Protein AF-0000000084952411 (afdb_homodimer)

Sequence (306 aa):
MNLIKIRKATLNDLKTLLEFEQGIITAERPYDPTLKEDKIHYYDVEQMILATDIEVLVAEIDAVIIGSGYARITAAKPYLKHPNYGYLGFMFTDPKHRGKGVNSKIIAALKNWCHSLDIYELRLDVYNDNPSAIKAYEKAGFKKHLINMRTGLMNLIKIRKATLNDLKTLLEFEQGIITAERPYDPTLKEDKIHYYDVEQMILATDIEVLVAEIDAVIIGSGYARITAAKPYLKHPNYGYLGFMFTDPKHRGKGVNSKIIAALKNWCHSLDIYELRLDVYNDNPSAIKAYEKAGFKKHLINMRTGL

Organism: Flavobacterium frigoris (strain PS1) (NCBI:txid1086011)

Structure (mmCIF, N/CA/C/O backbone):
data_AF-0000000084952411-model_v1
#
loop_
_entity.id
_entity.type
_entity.pdbx_description
1 polymer 'Putative acetyltransferase'
#
loop_
_atom_site.group_PDB
_atom_site.id
_atom_site.type_symbol
_atom_site.label_atom_id
_atom_site.label_alt_id
_atom_site.label_comp_id
_atom_site.label_asym_id
_atom_site.label_entity_id
_atom_site.label_seq_id
_atom_site.pdbx_PDB_ins_code
_atom_site.Cartn_x
_atom_site.Cartn_y
_atom_site.Cartn_z
_atom_site.occupancy
_atom_site.B_iso_or_equiv
_atom_site.auth_seq_id
_atom_site.auth_comp_id
_atom_site.auth_asym_id
_atom_site.auth_atom_id
_atom_site.pdbx_PDB_model_num
ATOM 1 N N . MET A 1 1 ? -1.472 39.75 3.695 1 52.81 1 MET A N 1
ATOM 2 C CA . MET A 1 1 ? -1.665 38.344 3.447 1 52.81 1 MET A CA 1
ATOM 3 C C . MET A 1 1 ? -0.937 37.5 4.492 1 52.81 1 MET A C 1
ATOM 5 O O . MET A 1 1 ? 0.259 37.688 4.723 1 52.81 1 MET A O 1
ATOM 9 N N . ASN A 1 2 ? -1.692 37 5.543 1 71.94 2 ASN A N 1
ATOM 10 C CA . ASN A 1 2 ? -1.023 36.531 6.746 1 71.94 2 ASN A CA 1
ATOM 11 C C . ASN A 1 2 ? -0.137 35.312 6.453 1 71.94 2 ASN A C 1
ATOM 13 O O . ASN A 1 2 ? -0.485 34.469 5.625 1 71.94 2 ASN A O 1
ATOM 17 N N . LEU A 1 3 ? 1.124 35.438 6.773 1 89.81 3 LEU A N 1
ATOM 18 C CA . LEU A 1 3 ? 2.219 34.531 6.453 1 89.81 3 LEU A CA 1
ATOM 19 C C . LEU A 1 3 ? 2.008 33.156 7.117 1 89.81 3 LEU A C 1
ATOM 21 O O . LEU A 1 3 ? 1.704 33.094 8.312 1 89.81 3 LEU A O 1
ATOM 25 N N . ILE A 1 4 ? 1.933 32.156 6.387 1 96.62 4 ILE A N 1
ATOM 26 C CA . ILE A 1 4 ? 1.868 30.797 6.898 1 96.62 4 ILE A CA 1
ATOM 27 C C . ILE A 1 4 ? 3.209 30.422 7.52 1 96.62 4 ILE A C 1
ATOM 29 O O . ILE A 1 4 ? 4.258 30.547 6.883 1 96.62 4 ILE A O 1
ATOM 33 N N . LYS A 1 5 ? 3.225 30.094 8.812 1 97.88 5 LYS A N 1
ATOM 34 C CA . LYS A 1 5 ? 4.414 29.609 9.516 1 97.88 5 LYS A CA 1
ATOM 35 C C . LYS A 1 5 ? 4.355 28.094 9.727 1 97.88 5 LYS A C 1
ATOM 37 O O . LYS A 1 5 ? 3.33 27.562 10.156 1 97.88 5 LYS A O 1
ATOM 42 N N . ILE A 1 6 ? 5.441 27.406 9.383 1 98.62 6 ILE A N 1
ATOM 43 C CA . ILE A 1 6 ? 5.547 25.969 9.609 1 98.62 6 ILE A CA 1
ATOM 44 C C . ILE A 1 6 ? 6.41 25.703 10.844 1 98.62 6 ILE A C 1
ATOM 46 O O . ILE A 1 6 ? 7.492 26.281 10.984 1 98.62 6 ILE A O 1
ATOM 50 N N . ARG A 1 7 ? 5.934 24.891 11.695 1 98.56 7 ARG A N 1
ATOM 51 C CA . ARG A 1 7 ? 6.738 24.516 12.852 1 98.56 7 ARG A CA 1
ATOM 52 C C . ARG A 1 7 ? 6.453 23.078 13.281 1 98.56 7 ARG A C 1
ATOM 54 O O . ARG A 1 7 ? 5.43 22.5 12.898 1 98.56 7 ARG A O 1
ATOM 61 N N . LYS A 1 8 ? 7.328 22.562 14.125 1 98.75 8 LYS A N 1
ATOM 62 C CA . LYS A 1 8 ? 7.113 21.25 14.734 1 98.75 8 LYS A CA 1
ATOM 63 C C . LYS A 1 8 ? 5.938 21.281 15.711 1 98.75 8 LYS A C 1
ATOM 65 O O . LYS A 1 8 ? 5.785 22.234 16.469 1 98.75 8 LYS A O 1
ATOM 70 N N . ALA A 1 9 ? 5.176 20.281 15.68 1 98.88 9 ALA A N 1
ATOM 71 C CA . ALA A 1 9 ? 4.074 20.156 16.625 1 98.88 9 ALA A CA 1
ATOM 72 C C . ALA A 1 9 ? 4.59 19.875 18.031 1 98.88 9 ALA A C 1
ATOM 74 O O . ALA A 1 9 ? 5.652 19.266 18.203 1 98.88 9 ALA A O 1
ATOM 75 N N . THR A 1 10 ? 3.855 20.312 19.031 1 98.69 10 THR A N 1
ATOM 76 C CA . THR A 1 10 ? 4.09 20 20.438 1 98.69 10 THR A CA 1
ATOM 77 C C . THR A 1 10 ? 2.848 19.375 21.062 1 98.69 10 THR A C 1
ATOM 79 O O . THR A 1 10 ? 1.781 19.344 20.453 1 98.69 10 THR A O 1
ATOM 82 N N . LEU A 1 11 ? 3.033 18.922 22.281 1 98.69 11 LEU A N 1
ATOM 83 C CA . LEU A 1 11 ? 1.9 18.297 22.953 1 98.69 11 LEU A CA 1
ATOM 84 C C . LEU A 1 11 ? 0.804 19.328 23.219 1 98.69 11 LEU A C 1
ATOM 86 O O . LEU A 1 11 ? -0.36 18.969 23.406 1 98.69 11 LEU A O 1
ATOM 90 N N . ASN A 1 12 ? 1.149 20.594 23.203 1 98.56 12 ASN A N 1
ATOM 91 C CA . ASN A 1 12 ? 0.146 21.641 23.359 1 98.56 12 ASN A CA 1
ATOM 92 C C . ASN A 1 12 ? -0.804 21.688 22.156 1 98.56 12 ASN A C 1
ATOM 94 O O . ASN A 1 12 ? -1.877 22.281 22.234 1 98.56 12 ASN A O 1
ATOM 98 N N . ASP A 1 13 ? -0.433 21.047 21.078 1 98.75 13 ASP A N 1
ATOM 99 C CA . ASP A 1 13 ? -1.222 21.062 19.844 1 98.75 13 ASP A CA 1
ATOM 100 C C . ASP A 1 13 ? -2.113 19.828 19.75 1 98.75 13 ASP A C 1
ATOM 102 O O . ASP A 1 13 ? -2.893 19.688 18.797 1 98.75 13 ASP A O 1
ATOM 106 N N . LEU A 1 14 ? -2.059 18.938 20.719 1 98.75 14 LEU A N 1
ATOM 107 C CA . LEU A 1 14 ? -2.635 17.594 20.625 1 98.75 14 LEU A CA 1
ATOM 108 C C . LEU A 1 14 ? -4.137 17.672 20.375 1 98.75 14 LEU A C 1
ATOM 110 O O . LEU A 1 14 ? -4.664 16.984 19.5 1 98.75 14 LEU A O 1
ATOM 114 N N . LYS A 1 15 ? -4.816 18.469 21.078 1 98.62 15 LYS A N 1
ATOM 115 C CA . LYS A 1 15 ? -6.266 18.562 20.938 1 98.62 15 LYS A CA 1
ATOM 116 C C . LYS A 1 15 ? -6.656 18.953 19.516 1 98.62 15 LYS A C 1
ATOM 118 O O . LYS A 1 15 ? -7.516 18.312 18.906 1 98.62 15 LYS A O 1
ATOM 123 N N . THR A 1 16 ? -6.027 19.969 18.984 1 98.75 16 THR A N 1
ATOM 124 C CA . THR A 1 16 ? -6.297 20.422 17.625 1 98.75 16 THR A CA 1
ATOM 125 C C . THR A 1 16 ? -5.949 19.344 16.609 1 98.75 16 THR A C 1
ATOM 127 O O . THR A 1 16 ? -6.703 19.109 15.656 1 98.75 16 THR A O 1
ATOM 130 N N . LEU A 1 17 ? -4.887 18.672 16.812 1 98.88 17 LEU A N 1
ATOM 131 C CA . LEU A 1 17 ? -4.434 17.656 15.867 1 98.88 17 LEU A CA 1
ATOM 132 C C . LEU A 1 17 ? -5.375 16.453 15.867 1 98.88 17 LEU A C 1
ATOM 134 O O . LEU A 1 17 ? -5.605 15.836 14.82 1 98.88 17 LEU A O 1
ATOM 138 N N . LEU A 1 18 ? -5.902 16.156 17.031 1 98.75 18 LEU A N 1
ATOM 139 C CA . LEU A 1 18 ? -6.898 15.094 17.094 1 98.75 18 LEU A CA 1
ATOM 140 C C . LEU A 1 18 ? -8.156 15.477 16.328 1 98.75 18 LEU A C 1
ATOM 142 O O . LEU A 1 18 ? -8.773 14.633 15.672 1 98.75 18 LEU A O 1
ATOM 146 N N . GLU A 1 19 ? -8.5 16.734 16.375 1 98.56 19 GLU A N 1
ATOM 147 C CA . GLU A 1 19 ? -9.617 17.219 15.586 1 98.56 19 GLU A CA 1
ATOM 148 C C . GLU A 1 19 ? -9.32 17.125 14.094 1 98.56 19 GLU A C 1
ATOM 150 O O . GLU A 1 19 ? -10.195 16.766 13.297 1 98.56 19 GLU A O 1
ATOM 155 N N . PHE A 1 20 ? -8.117 17.469 13.711 1 98.75 20 PHE A N 1
ATOM 156 C CA . PHE A 1 20 ? -7.703 17.328 12.32 1 98.75 20 PHE A CA 1
ATOM 157 C C . PHE A 1 20 ? -7.824 15.891 11.852 1 98.75 20 PHE A C 1
ATOM 159 O O . PHE A 1 20 ? -8.32 15.617 10.758 1 98.75 20 PHE A O 1
ATOM 166 N N . GLU A 1 21 ? -7.359 14.961 12.742 1 98.69 21 GLU A N 1
ATOM 167 C CA . GLU A 1 21 ? -7.457 13.539 12.414 1 98.69 21 GLU A CA 1
ATOM 168 C C . GLU A 1 21 ? -8.898 13.141 12.109 1 98.69 21 GLU A C 1
ATOM 170 O O . GLU A 1 21 ? -9.164 12.453 11.125 1 98.69 21 GLU A O 1
ATOM 175 N N . GLN A 1 22 ? -9.805 13.625 12.906 1 98.31 22 GLN A N 1
ATOM 176 C CA . GLN A 1 22 ? -11.211 13.297 12.703 1 98.31 22 GLN A CA 1
ATOM 177 C C . GLN A 1 22 ? -11.742 13.945 11.422 1 98.31 22 GLN A C 1
ATOM 179 O O . GLN A 1 22 ? -12.594 13.375 10.742 1 98.31 22 GLN A O 1
ATOM 184 N N . GLY A 1 23 ? -11.227 15.133 11.094 1 97.44 23 GLY A N 1
ATOM 185 C CA . GLY A 1 23 ? -11.562 15.734 9.812 1 97.44 23 GLY A CA 1
ATOM 186 C C . GLY A 1 23 ? -11.133 14.898 8.625 1 97.44 23 GLY A C 1
ATOM 187 O O . GLY A 1 23 ? -11.898 14.727 7.668 1 97.44 23 GLY A O 1
ATOM 188 N N . ILE A 1 24 ? -9.93 14.352 8.695 1 98 24 ILE A N 1
ATOM 189 C CA . ILE A 1 24 ? -9.406 13.477 7.648 1 98 24 ILE A CA 1
ATOM 190 C C . ILE A 1 24 ? -10.289 12.234 7.523 1 98 24 ILE A C 1
ATOM 192 O O . ILE A 1 24 ? -10.727 11.883 6.426 1 98 24 ILE A O 1
ATOM 196 N N . ILE A 1 25 ? -10.531 11.594 8.648 1 98.19 25 ILE A N 1
ATOM 197 C CA . ILE A 1 25 ? -11.297 10.352 8.695 1 98.19 25 ILE A CA 1
ATOM 198 C C . ILE A 1 25 ? -12.695 10.586 8.117 1 98.19 25 ILE A C 1
ATOM 200 O O . ILE A 1 25 ? -13.172 9.797 7.297 1 98.19 25 ILE A O 1
ATOM 204 N N . THR A 1 26 ? -13.273 11.695 8.484 1 97.12 26 THR A N 1
ATOM 205 C CA . THR A 1 26 ? -14.609 12.023 7.988 1 97.12 26 THR A CA 1
ATOM 206 C C . THR A 1 26 ? -14.594 12.18 6.469 1 97.12 26 THR A C 1
ATOM 208 O O . THR A 1 26 ? -15.469 11.648 5.777 1 97.12 26 THR A O 1
ATOM 211 N N . ALA A 1 27 ? -13.656 12.836 5.992 1 95.75 27 ALA A N 1
ATOM 212 C CA . ALA A 1 27 ? -13.547 13.086 4.555 1 95.75 27 ALA A CA 1
ATOM 213 C C . ALA A 1 27 ? -13.281 11.789 3.797 1 95.75 27 ALA A C 1
ATOM 215 O O . ALA A 1 27 ? -13.68 11.648 2.639 1 95.75 27 ALA A O 1
ATOM 216 N N . GLU A 1 28 ? -12.648 10.828 4.438 1 97.06 28 GLU A N 1
ATOM 217 C CA . GLU A 1 28 ? -12.172 9.633 3.754 1 97.06 28 GLU A CA 1
ATOM 218 C C . GLU A 1 28 ? -13.188 8.492 3.871 1 97.06 28 GLU A C 1
ATOM 220 O O . GLU A 1 28 ? -13.133 7.527 3.107 1 97.06 28 GLU A O 1
ATOM 225 N N . ARG A 1 29 ? -14.078 8.508 4.766 1 97.56 29 ARG A N 1
ATOM 226 C CA . ARG A 1 29 ? -15.039 7.438 5.031 1 97.56 29 ARG A CA 1
ATOM 227 C C . ARG A 1 29 ? -15.773 7.035 3.758 1 97.56 29 ARG A C 1
ATOM 229 O O . ARG A 1 29 ? -15.969 5.848 3.492 1 97.56 29 ARG A O 1
ATOM 236 N N . PRO A 1 30 ? -16.141 8.016 2.857 1 97.12 30 PRO A N 1
ATOM 237 C CA . PRO A 1 30 ? -16.859 7.625 1.641 1 97.12 30 PRO A CA 1
ATOM 238 C C . PRO A 1 30 ? -16 6.766 0.707 1 97.12 30 PRO A C 1
ATOM 240 O O . PRO A 1 30 ? -16.547 6.07 -0.161 1 97.12 30 PRO A O 1
ATOM 243 N N . TYR A 1 31 ? -14.703 6.812 0.856 1 97.44 31 TYR A N 1
ATOM 244 C CA . TYR A 1 31 ? -13.805 6.113 -0.058 1 97.44 31 TYR A CA 1
ATOM 245 C C . TYR A 1 31 ? -13.508 4.707 0.442 1 97.44 31 TYR A C 1
ATOM 247 O O . TYR A 1 31 ? -12.969 3.879 -0.299 1 97.44 31 TYR A O 1
ATOM 255 N N . ASP A 1 32 ? -13.805 4.398 1.745 1 97.56 32 ASP A N 1
ATOM 256 C CA . ASP A 1 32 ? -13.359 3.141 2.33 1 97.56 32 ASP A CA 1
ATOM 257 C C . ASP A 1 32 ? -14.469 2.488 3.15 1 97.56 32 ASP A C 1
ATOM 259 O O . ASP A 1 32 ? -14.648 2.809 4.328 1 97.56 32 ASP A O 1
ATOM 263 N N . PRO A 1 33 ? -15.125 1.56 2.539 1 96.19 33 PRO A N 1
ATOM 264 C CA . PRO A 1 33 ? -16.234 0.905 3.242 1 96.19 33 PRO A CA 1
ATOM 265 C C . PRO A 1 33 ? -15.75 -0.04 4.344 1 96.19 33 PRO A C 1
ATOM 267 O O . PRO A 1 33 ? -16.562 -0.606 5.07 1 96.19 33 PRO A O 1
ATOM 270 N N . THR A 1 34 ? -14.453 -0.192 4.5 1 97.69 34 THR A N 1
ATOM 271 C CA . THR A 1 34 ? -13.938 -1.172 5.445 1 97.69 34 THR A CA 1
ATOM 272 C C . THR A 1 34 ? -13.633 -0.516 6.789 1 97.69 34 THR A C 1
ATOM 274 O O . THR A 1 34 ? -13.258 -1.196 7.746 1 97.69 34 THR A O 1
ATOM 277 N N . LEU A 1 35 ? -13.75 0.787 6.895 1 98.25 35 LEU A N 1
ATOM 278 C CA . LEU A 1 35 ? -13.547 1.474 8.164 1 98.25 35 LEU A CA 1
ATOM 279 C C . LEU A 1 35 ? -14.648 1.119 9.164 1 98.25 35 LEU A C 1
ATOM 281 O O . LEU A 1 35 ? -15.82 1.028 8.789 1 98.25 35 LEU A O 1
ATOM 285 N N . LYS A 1 36 ? -14.25 0.931 10.414 1 98.25 36 LYS A N 1
ATOM 286 C CA . LYS A 1 36 ? -15.25 0.749 11.461 1 98.25 36 LYS A CA 1
ATOM 287 C C . LYS A 1 36 ? -16.203 1.938 11.523 1 98.25 36 LYS A C 1
ATOM 289 O O . LYS A 1 36 ? -15.812 3.072 11.25 1 98.25 36 LYS A O 1
ATOM 294 N N . GLU A 1 37 ? -17.391 1.678 11.891 1 95.94 37 GLU A N 1
ATOM 295 C CA . GLU A 1 37 ? -18.422 2.711 11.914 1 95.94 37 GLU A CA 1
ATOM 296 C C . GLU A 1 37 ? -18.234 3.658 13.094 1 95.94 37 GLU A C 1
ATOM 298 O O . GLU A 1 37 ? -18.531 4.848 13 1 95.94 37 GLU A O 1
ATOM 303 N N . ASP A 1 38 ? -17.688 3.188 14.156 1 95.62 38 ASP A N 1
ATOM 304 C CA . ASP A 1 38 ? -17.484 3.99 15.359 1 95.62 38 ASP A CA 1
ATOM 305 C C . ASP A 1 38 ? -16.375 5.023 15.141 1 95.62 38 ASP A C 1
ATOM 307 O O . ASP A 1 38 ? -15.82 5.125 14.047 1 95.62 38 ASP A O 1
ATOM 311 N N . LYS A 1 39 ? -16.219 5.844 16.109 1 97.06 39 LYS A N 1
ATOM 312 C CA . LYS A 1 39 ? -15.078 6.754 16.078 1 97.06 39 LYS A CA 1
ATOM 313 C C . LYS A 1 39 ? -13.766 5.984 16.047 1 97.06 39 LYS A C 1
ATOM 315 O O . LYS A 1 39 ? -13.547 5.094 16.875 1 97.06 39 LYS A O 1
ATOM 320 N N . ILE A 1 40 ? -12.977 6.203 15.141 1 98.19 40 ILE A N 1
ATOM 321 C CA . ILE A 1 40 ? -11.703 5.512 15 1 98.19 40 ILE A CA 1
ATOM 322 C C . ILE A 1 40 ? -10.562 6.527 15.031 1 98.19 40 ILE A C 1
ATOM 324 O O . ILE A 1 40 ? -10.797 7.734 14.961 1 98.19 40 ILE A O 1
ATOM 328 N N . HIS A 1 41 ? -9.391 6.02 15.211 1 98.31 41 HIS A N 1
ATOM 329 C CA . HIS A 1 41 ? -8.148 6.785 15.156 1 98.31 41 HIS A CA 1
ATOM 330 C C . HIS A 1 41 ? -7.137 6.129 14.227 1 98.31 41 HIS A C 1
ATOM 332 O O . HIS A 1 41 ? -6.863 4.934 14.344 1 98.31 41 HIS A O 1
ATOM 338 N N . TYR A 1 42 ? -6.625 6.965 13.359 1 97.75 42 TYR A N 1
ATOM 339 C CA . TYR A 1 42 ? -5.598 6.469 12.453 1 97.75 42 TYR A CA 1
ATOM 340 C C . TYR A 1 42 ? -4.258 6.324 13.164 1 97.75 42 TYR A C 1
ATOM 342 O O . TYR A 1 42 ? -3.482 5.414 12.859 1 97.75 42 TYR A O 1
ATOM 350 N N . TYR A 1 43 ? -4.125 7.238 14.078 1 96.38 43 TYR A N 1
ATOM 351 C CA . TYR A 1 43 ? -2.785 7.465 14.609 1 96.38 43 TYR A CA 1
ATOM 352 C C . TYR A 1 43 ? -2.803 7.5 16.141 1 96.38 43 TYR A C 1
ATOM 354 O O . TYR A 1 43 ? -3.836 7.789 16.75 1 96.38 43 TYR A O 1
ATOM 362 N N . ASP A 1 44 ? -1.742 7.164 16.703 1 98.19 44 ASP A N 1
ATOM 363 C CA . ASP A 1 44 ? -1.406 7.641 18.031 1 98.19 44 ASP A CA 1
ATOM 364 C C . ASP A 1 44 ? -0.661 8.969 17.969 1 98.19 44 ASP A C 1
ATOM 366 O O . ASP A 1 44 ? 0.569 9 18.062 1 98.19 44 ASP A O 1
ATOM 370 N N . VAL A 1 45 ? -1.418 10.062 17.906 1 98.75 45 VAL A N 1
ATOM 371 C CA . VAL A 1 45 ? -0.865 11.375 17.594 1 98.75 45 VAL A CA 1
ATOM 372 C C . VAL A 1 45 ? 0.111 11.797 18.688 1 98.75 45 VAL A C 1
ATOM 374 O O . VAL A 1 45 ? 1.159 12.383 18.406 1 98.75 45 VAL A O 1
ATOM 377 N N . GLU A 1 46 ? -0.231 11.508 19.859 1 98.69 46 GLU A N 1
ATOM 378 C CA . GLU A 1 46 ? 0.657 11.82 20.969 1 98.69 46 GLU A CA 1
ATOM 379 C C . GLU A 1 46 ? 2.014 11.148 20.797 1 98.69 46 GLU A C 1
ATOM 381 O O . GLU A 1 46 ? 3.057 11.797 20.906 1 98.69 46 GLU A O 1
ATOM 386 N N . GLN A 1 47 ? 1.99 9.891 20.531 1 98.69 47 GLN A N 1
ATOM 387 C CA . GLN A 1 47 ? 3.23 9.156 20.328 1 98.69 47 GLN A CA 1
ATOM 388 C C . GLN A 1 47 ? 3.998 9.695 19.125 1 98.69 47 GLN A C 1
ATOM 390 O O . GLN A 1 47 ? 5.23 9.75 19.141 1 98.69 47 GLN A O 1
ATOM 395 N N . MET A 1 48 ? 3.275 10.078 18.141 1 98.81 48 MET A N 1
ATOM 396 C CA . MET A 1 48 ? 3.928 10.602 16.953 1 98.81 48 MET A CA 1
ATOM 397 C C . MET A 1 48 ? 4.688 11.891 17.266 1 98.81 48 MET A C 1
ATOM 399 O O . MET A 1 48 ? 5.809 12.078 16.797 1 98.81 48 MET A O 1
ATOM 403 N N . ILE A 1 49 ? 4.027 12.719 18.016 1 98.81 49 ILE A N 1
ATOM 404 C CA . ILE A 1 49 ? 4.633 14 18.375 1 98.81 49 ILE A CA 1
ATOM 405 C C . ILE A 1 49 ? 5.938 13.766 19.125 1 98.81 49 ILE A C 1
ATOM 407 O O . ILE A 1 49 ? 6.906 14.508 18.953 1 98.81 49 ILE A O 1
ATOM 411 N N . LEU A 1 50 ? 5.996 12.68 19.828 1 98.5 50 LEU A N 1
ATOM 412 C CA . LEU A 1 50 ? 7.109 12.43 20.734 1 98.5 50 LEU A CA 1
ATOM 413 C C . LEU A 1 50 ? 8.172 11.562 20.078 1 98.5 50 LEU A C 1
ATOM 415 O O . LEU A 1 50 ? 9.305 11.477 20.547 1 98.5 50 LEU A O 1
ATOM 419 N N . ALA A 1 51 ? 7.844 10.922 19.047 1 98.5 51 ALA A N 1
ATOM 420 C CA . ALA A 1 51 ? 8.742 9.969 18.406 1 98.5 51 ALA A CA 1
ATOM 421 C C . ALA A 1 51 ? 9.93 10.688 17.766 1 98.5 51 ALA A C 1
ATOM 423 O O . ALA A 1 51 ? 9.789 11.797 17.25 1 98.5 51 ALA A O 1
ATOM 424 N N . THR A 1 52 ? 11.016 10.031 17.688 1 97.62 52 THR A N 1
ATOM 425 C CA . THR A 1 52 ? 12.219 10.625 17.125 1 97.62 52 THR A CA 1
ATOM 426 C C . THR A 1 52 ? 12.305 10.344 15.625 1 97.62 52 THR A C 1
ATOM 428 O O . THR A 1 52 ? 13 11.047 14.891 1 97.62 52 THR A O 1
ATOM 431 N N . ASP A 1 53 ? 11.586 9.289 15.195 1 98.56 53 ASP A N 1
ATOM 432 C CA . ASP A 1 53 ? 11.648 8.914 13.789 1 98.56 53 ASP A CA 1
ATOM 433 C C . ASP A 1 53 ? 10.445 9.469 13.023 1 98.56 53 ASP A C 1
ATOM 435 O O . ASP A 1 53 ? 10.203 9.086 11.875 1 98.56 53 ASP A O 1
ATOM 439 N N . ILE A 1 54 ? 9.711 10.32 13.711 1 98.88 54 ILE A N 1
ATOM 440 C CA . ILE A 1 54 ? 8.562 10.977 13.094 1 98.88 54 ILE A CA 1
ATOM 441 C C . ILE A 1 54 ? 8.664 12.492 13.281 1 98.88 54 ILE A C 1
ATOM 443 O O . ILE A 1 54 ? 9.023 12.961 14.367 1 98.88 54 ILE A O 1
ATOM 447 N N . GLU A 1 55 ? 8.43 13.227 12.25 1 98.88 55 GLU A N 1
ATOM 448 C CA . GLU A 1 55 ? 8.297 14.68 12.305 1 98.88 55 GLU A CA 1
ATOM 449 C C . GLU A 1 55 ? 6.867 15.125 12.008 1 98.88 55 GLU A C 1
ATOM 451 O O . GLU A 1 55 ? 6.379 14.953 10.891 1 98.88 55 GLU A O 1
ATOM 456 N N . VAL A 1 56 ? 6.234 15.594 13 1 98.94 56 VAL A N 1
ATOM 457 C CA . VAL A 1 56 ? 4.898 16.156 12.836 1 98.94 56 VAL A CA 1
ATOM 458 C C . VAL A 1 56 ? 4.98 17.672 12.742 1 98.94 56 VAL A C 1
ATOM 460 O O . VAL A 1 56 ? 5.473 18.328 13.656 1 98.94 56 VAL A O 1
ATOM 463 N N . LEU A 1 57 ? 4.477 18.219 11.633 1 98.94 57 LEU A N 1
ATOM 464 C CA . LEU A 1 57 ? 4.512 19.672 11.414 1 98.94 57 LEU A CA 1
ATOM 465 C C . LEU A 1 57 ? 3.1 20.25 11.406 1 98.94 57 LEU A C 1
ATOM 467 O O . LEU A 1 57 ? 2.146 19.562 11.016 1 98.94 57 LEU A O 1
ATOM 471 N N . VAL A 1 58 ? 3.021 21.484 11.828 1 98.88 58 VAL A N 1
ATOM 472 C CA . VAL A 1 58 ? 1.779 22.25 11.711 1 98.88 58 VAL A CA 1
ATOM 473 C C . VAL A 1 58 ? 2.039 23.562 10.984 1 98.88 58 VAL A C 1
ATOM 475 O O . VAL A 1 58 ? 3.154 24.094 11.023 1 98.88 58 VAL A O 1
ATOM 478 N N . ALA A 1 59 ? 1.079 23.969 10.289 1 98.81 59 ALA A N 1
ATOM 479 C CA . ALA A 1 59 ? 1.028 25.312 9.703 1 98.81 59 ALA A CA 1
ATOM 480 C C . ALA A 1 59 ? 0.122 26.234 10.508 1 98.81 59 ALA A C 1
ATOM 482 O O . ALA A 1 59 ? -0.978 25.844 10.906 1 98.81 59 ALA A O 1
ATOM 483 N N . GLU A 1 60 ? 0.569 27.406 10.773 1 98.06 60 GLU A N 1
ATOM 484 C CA . GLU A 1 60 ? -0.256 28.328 11.539 1 98.06 60 GLU A CA 1
ATOM 485 C C . GLU A 1 60 ? -0.297 29.719 10.883 1 98.06 60 GLU A C 1
ATOM 487 O O . GLU A 1 60 ? 0.653 30.109 10.211 1 98.06 60 GLU A O 1
ATOM 492 N N . ILE A 1 61 ? -1.415 30.359 11.023 1 96.69 61 ILE A N 1
ATOM 493 C CA . ILE A 1 61 ? -1.607 31.781 10.742 1 96.69 61 ILE A CA 1
ATOM 494 C C . ILE A 1 61 ? -2.053 32.5 12.016 1 96.69 61 ILE A C 1
ATOM 496 O O . ILE A 1 61 ? -3.047 32.125 12.633 1 96.69 61 ILE A O 1
ATOM 500 N N . ASP A 1 62 ? -1.324 33.469 12.438 1 94.31 62 ASP A N 1
ATOM 501 C CA . ASP A 1 62 ? -1.642 34.25 13.641 1 94.31 62 ASP A CA 1
ATOM 502 C C . ASP A 1 62 ? -1.859 33.312 14.836 1 94.31 62 ASP A C 1
ATOM 504 O O . ASP A 1 62 ? -2.865 33.438 15.539 1 94.31 62 ASP A O 1
ATOM 508 N N . ALA A 1 63 ? -1.029 32.281 14.953 1 94.25 63 ALA A N 1
ATOM 509 C CA . ALA A 1 63 ? -0.953 31.359 16.078 1 94.25 63 ALA A CA 1
ATOM 510 C C . ALA A 1 63 ? -2.135 30.391 16.078 1 94.25 63 ALA A C 1
ATOM 512 O O . ALA A 1 63 ? -2.383 29.703 17.078 1 94.25 63 ALA A O 1
ATOM 513 N N . VAL A 1 64 ? -2.826 30.438 14.945 1 96.94 64 VAL A N 1
ATOM 514 C CA . VAL A 1 64 ? -3.902 29.469 14.773 1 96.94 64 VAL A CA 1
ATOM 515 C C . VAL A 1 64 ? -3.455 28.359 13.812 1 96.94 64 VAL A C 1
ATOM 517 O O . VAL A 1 64 ? -3.074 28.641 12.68 1 96.94 64 VAL A O 1
ATOM 520 N N . ILE A 1 65 ? -3.531 27.141 14.297 1 98.56 65 ILE A N 1
ATOM 521 C CA . ILE A 1 65 ? -3.123 26.016 13.461 1 98.56 65 ILE A CA 1
ATOM 522 C C . ILE A 1 65 ? -4.168 25.781 12.375 1 98.56 65 ILE A C 1
ATOM 524 O O . ILE A 1 65 ? -5.359 25.641 12.672 1 98.56 65 ILE A O 1
ATOM 528 N N . ILE A 1 66 ? -3.684 25.672 11.094 1 98.44 66 ILE A N 1
ATOM 529 C CA . ILE A 1 66 ? -4.629 25.562 9.992 1 98.44 66 ILE A CA 1
ATOM 530 C C . ILE A 1 66 ? -4.312 24.312 9.156 1 98.44 66 ILE A C 1
ATOM 532 O O . ILE A 1 66 ? -5.043 23.984 8.219 1 98.44 66 ILE A O 1
ATOM 536 N N . GLY A 1 67 ? -3.236 23.625 9.477 1 98.69 67 GLY A N 1
ATOM 537 C CA . GLY A 1 67 ? -2.854 22.438 8.727 1 98.69 67 GLY A CA 1
ATOM 538 C C . GLY A 1 67 ? -1.816 21.578 9.445 1 98.69 67 GLY A C 1
ATOM 539 O O . GLY A 1 67 ? -1.224 22.031 10.43 1 98.69 67 GLY A O 1
ATOM 540 N N . SER A 1 68 ? -1.623 20.391 8.938 1 98.94 68 SER A N 1
ATOM 541 C CA . SER A 1 68 ? -0.691 19.438 9.539 1 98.94 68 SER A CA 1
ATOM 542 C C . SER A 1 68 ? -0.109 18.5 8.5 1 98.94 68 SER A C 1
ATOM 544 O O . SER A 1 68 ? -0.578 18.453 7.355 1 98.94 68 SER A O 1
ATOM 546 N N . GLY A 1 69 ? 0.914 17.797 8.797 1 98.88 69 GLY A N 1
ATOM 547 C CA . GLY A 1 69 ? 1.518 16.688 8.078 1 98.88 69 GLY A CA 1
ATOM 548 C C . GLY A 1 69 ? 2.648 16.031 8.844 1 98.88 69 GLY A C 1
ATOM 549 O O . GLY A 1 69 ? 3.178 16.594 9.797 1 98.88 69 GLY A O 1
ATOM 550 N N . TYR A 1 70 ? 2.902 14.844 8.469 1 98.94 70 TYR A N 1
ATOM 551 C CA . TYR A 1 70 ? 4.055 14.219 9.109 1 98.94 70 TYR A CA 1
ATOM 552 C C . TYR A 1 70 ? 4.883 13.438 8.094 1 98.94 70 TYR A C 1
ATOM 554 O O . TYR A 1 70 ? 4.406 13.133 6.996 1 98.94 70 TYR A O 1
ATOM 562 N N . ALA A 1 71 ? 6.066 13.172 8.438 1 98.94 71 ALA A N 1
ATOM 563 C CA . ALA A 1 71 ? 6.938 12.188 7.805 1 98.94 71 ALA A CA 1
ATOM 564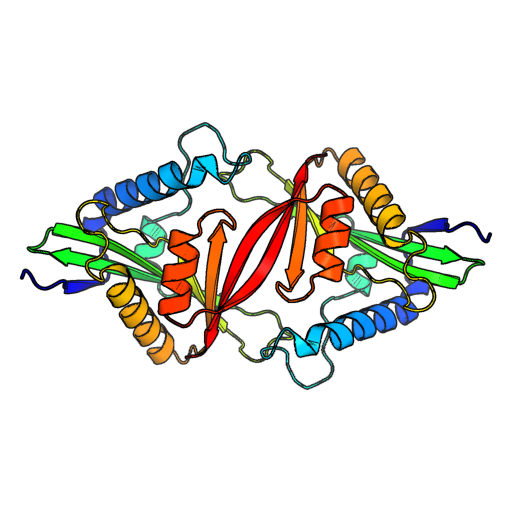 C C . ALA A 1 71 ? 7.469 11.18 8.828 1 98.94 71 ALA A C 1
ATOM 566 O O . ALA A 1 71 ? 7.844 11.562 9.938 1 98.94 71 ALA A O 1
ATOM 567 N N . ARG A 1 72 ? 7.422 9.977 8.469 1 98.88 72 ARG A N 1
ATOM 568 C CA . ARG A 1 72 ? 7.992 8.898 9.266 1 98.88 72 ARG A CA 1
ATOM 569 C C . ARG A 1 72 ? 9.125 8.203 8.516 1 98.88 72 ARG A C 1
ATOM 571 O O . ARG A 1 72 ? 8.977 7.844 7.348 1 98.88 72 ARG A O 1
ATOM 578 N N . ILE A 1 73 ? 10.227 8.055 9.148 1 98.81 73 ILE A N 1
ATOM 579 C CA . ILE A 1 73 ? 11.297 7.258 8.57 1 98.81 73 ILE A CA 1
ATOM 580 C C . ILE A 1 73 ? 10.945 5.777 8.648 1 98.81 73 ILE A C 1
ATOM 582 O O . ILE A 1 73 ? 10.68 5.254 9.734 1 98.81 73 ILE A O 1
ATOM 586 N N . THR A 1 74 ? 10.922 5.133 7.535 1 98.56 74 THR A N 1
ATOM 587 C CA . THR A 1 74 ? 10.469 3.75 7.43 1 98.56 74 THR A CA 1
ATOM 588 C C . THR A 1 74 ? 11.523 2.887 6.734 1 98.56 74 THR A C 1
ATOM 590 O O . THR A 1 74 ? 12.117 3.307 5.742 1 98.56 74 THR A O 1
ATOM 593 N N . ALA A 1 75 ? 11.75 1.705 7.273 1 98.38 75 ALA A N 1
ATOM 594 C CA . ALA A 1 75 ? 12.656 0.768 6.613 1 98.38 75 ALA A CA 1
ATOM 595 C C . ALA A 1 75 ? 12.078 0.277 5.293 1 98.38 75 ALA A C 1
ATOM 597 O O . ALA A 1 75 ? 10.883 -0.023 5.207 1 98.38 75 ALA A O 1
ATOM 598 N N . ALA A 1 76 ? 12.891 0.244 4.289 1 98.19 76 ALA A N 1
ATOM 599 C CA . ALA A 1 76 ? 12.469 -0.248 2.979 1 98.19 76 ALA A CA 1
ATOM 600 C C . ALA A 1 76 ? 12.672 -1.757 2.869 1 98.19 76 ALA A C 1
ATOM 602 O O . ALA A 1 76 ? 13.328 -2.365 3.717 1 98.19 76 ALA A O 1
ATOM 603 N N . LYS A 1 77 ? 12.016 -2.367 1.873 1 97.81 77 LYS A N 1
ATOM 604 C CA . LYS A 1 77 ? 12.266 -3.77 1.555 1 97.81 77 LYS A CA 1
ATOM 605 C C . LYS A 1 77 ? 13.719 -3.984 1.133 1 97.81 77 LYS A C 1
ATOM 607 O O . LYS A 1 77 ? 14.336 -3.094 0.549 1 97.81 77 LYS A O 1
ATOM 612 N N . PRO A 1 78 ? 14.211 -5.168 1.388 1 97.44 78 PRO A N 1
ATOM 613 C CA . PRO A 1 78 ? 15.633 -5.414 1.149 1 97.44 78 PRO A CA 1
ATOM 614 C C . PRO A 1 78 ? 16.016 -5.328 -0.328 1 97.44 78 PRO A C 1
ATOM 616 O O . PRO A 1 78 ? 17.188 -5.18 -0.662 1 97.44 78 PRO A O 1
ATOM 619 N N . TYR A 1 79 ? 15.078 -5.395 -1.178 1 98.25 79 TYR A N 1
ATOM 620 C CA . TYR A 1 79 ? 15.383 -5.426 -2.604 1 98.25 79 TYR A CA 1
ATOM 621 C C . TYR A 1 79 ? 15.352 -4.023 -3.197 1 98.25 79 TYR A C 1
ATOM 623 O O . TYR A 1 79 ? 15.555 -3.846 -4.398 1 98.25 79 TYR A O 1
ATOM 631 N N . LEU A 1 80 ? 15.125 -2.998 -2.432 1 98.25 80 LEU A N 1
ATOM 632 C CA . LEU A 1 80 ? 15.094 -1.613 -2.893 1 98.25 80 LEU A CA 1
ATOM 633 C C . LEU A 1 80 ? 16.453 -0.95 -2.705 1 98.25 80 LEU A C 1
ATOM 635 O O . LEU A 1 80 ? 17.219 -1.34 -1.822 1 98.25 80 LEU A O 1
ATOM 639 N N . LYS A 1 81 ? 16.688 0.067 -3.479 1 97.25 81 LYS A N 1
ATOM 640 C CA . LYS A 1 81 ? 17.969 0.785 -3.461 1 97.25 81 LYS A CA 1
ATOM 641 C C . LYS A 1 81 ? 18.141 1.56 -2.158 1 97.25 81 LYS A C 1
ATOM 643 O O . LYS A 1 81 ? 19.203 1.519 -1.545 1 97.25 81 LYS A O 1
ATOM 648 N N . HIS A 1 82 ? 17.094 2.24 -1.782 1 96.94 82 HIS A N 1
ATOM 649 C CA . HIS A 1 82 ? 17.141 3.014 -0.547 1 96.94 82 HIS A CA 1
ATOM 650 C C . HIS A 1 82 ? 16.797 2.143 0.66 1 96.94 82 HIS A C 1
ATOM 652 O O . HIS A 1 82 ? 15.805 1.42 0.652 1 96.94 82 HIS A O 1
ATOM 658 N N . PRO A 1 83 ? 17.625 2.182 1.658 1 97.69 83 PRO A N 1
ATOM 659 C CA . PRO A 1 83 ? 17.344 1.353 2.834 1 97.69 83 PRO A CA 1
ATOM 660 C C . PRO A 1 83 ? 16.156 1.85 3.645 1 97.69 83 PRO A C 1
ATOM 662 O O . PRO A 1 83 ? 15.539 1.076 4.387 1 97.69 83 PRO A O 1
ATOM 665 N N . ASN A 1 84 ? 15.898 3.195 3.531 1 98.56 84 ASN A N 1
ATOM 666 C CA . ASN A 1 84 ? 14.781 3.848 4.207 1 98.56 84 ASN A CA 1
ATOM 667 C C . ASN A 1 84 ? 14.117 4.891 3.314 1 98.56 84 ASN A C 1
ATOM 669 O O . ASN A 1 84 ? 14.727 5.375 2.357 1 98.56 84 ASN A O 1
ATOM 673 N N . TYR A 1 85 ? 12.961 5.18 3.621 1 98.75 85 TYR A N 1
ATOM 674 C CA . TYR A 1 85 ? 12.242 6.27 2.973 1 98.75 85 TYR A CA 1
ATOM 675 C C . TYR A 1 85 ? 11.359 7.012 3.971 1 98.75 85 TYR A C 1
ATOM 677 O O . TYR A 1 85 ? 11.148 6.539 5.09 1 98.75 85 TYR A O 1
ATOM 685 N N . GLY A 1 86 ? 11.023 8.227 3.623 1 98.88 86 GLY A N 1
ATOM 686 C CA . GLY A 1 86 ? 10.039 8.961 4.395 1 98.88 86 GLY A CA 1
ATOM 687 C C . GLY A 1 86 ? 8.609 8.688 3.959 1 98.88 86 GLY A C 1
ATOM 688 O O . GLY A 1 86 ? 8.281 8.805 2.777 1 98.88 86 GLY A O 1
ATOM 689 N N . TYR A 1 87 ? 7.852 8.273 4.883 1 98.94 87 TYR A N 1
ATOM 690 C CA . TYR A 1 87 ? 6.43 8.094 4.617 1 98.94 87 TYR A CA 1
ATOM 691 C C . TYR A 1 87 ? 5.621 9.281 5.113 1 98.94 87 TYR A C 1
ATOM 693 O O . TYR A 1 87 ? 5.715 9.664 6.281 1 98.94 87 TYR A O 1
ATOM 701 N N . LEU A 1 88 ? 4.852 9.867 4.211 1 98.88 88 LEU A N 1
ATOM 702 C CA . LEU A 1 88 ? 4.07 11.047 4.547 1 98.88 88 LEU A CA 1
ATOM 703 C C . LEU A 1 88 ? 2.627 10.68 4.867 1 98.88 88 LEU A C 1
ATOM 705 O O . LEU A 1 88 ? 2.057 9.789 4.227 1 98.88 88 LEU A O 1
ATOM 709 N N . GLY A 1 89 ? 2.074 11.367 5.816 1 98.62 89 GLY A N 1
ATOM 710 C CA . GLY A 1 89 ? 0.664 11.234 6.145 1 98.62 89 GLY A CA 1
ATOM 711 C C . GLY A 1 89 ? 0.142 12.375 7 1 98.62 89 GLY A C 1
ATOM 712 O O . GLY A 1 89 ? 0.818 13.391 7.168 1 98.62 89 GLY A O 1
ATOM 713 N N . PHE A 1 90 ? -1.112 12.211 7.391 1 98.44 90 PHE A N 1
ATOM 714 C CA . PHE A 1 90 ? -1.763 13.148 8.297 1 98.44 90 PHE A CA 1
ATOM 715 C C . PHE A 1 90 ? -1.826 14.539 7.672 1 98.44 90 PHE A C 1
ATOM 717 O O . PHE A 1 90 ? -1.647 15.547 8.367 1 98.44 90 PHE A O 1
ATOM 724 N N . MET A 1 91 ? -1.924 14.539 6.332 1 98.25 91 MET A N 1
ATOM 725 C CA . MET A 1 91 ? -1.983 15.805 5.598 1 98.25 91 MET A CA 1
ATOM 726 C C . MET A 1 91 ? -3.371 16.422 5.703 1 98.25 91 MET A C 1
ATOM 728 O O . MET A 1 91 ? -4.336 15.906 5.137 1 98.25 91 MET A O 1
ATOM 732 N N . PHE A 1 92 ? -3.48 17.453 6.402 1 98.5 92 PHE A N 1
ATOM 733 C CA . PHE A 1 92 ? -4.758 18.109 6.621 1 98.5 92 PHE A CA 1
ATOM 734 C C . PHE A 1 92 ? -4.602 19.625 6.512 1 98.5 92 PHE A C 1
ATOM 736 O O . PHE A 1 92 ? -3.641 20.203 7.035 1 98.5 92 PHE A O 1
ATOM 743 N N . THR A 1 93 ? -5.449 20.219 5.777 1 97.81 93 THR A N 1
ATOM 744 C CA . THR A 1 93 ? -5.625 21.672 5.738 1 97.81 93 THR A CA 1
ATOM 745 C C . THR A 1 93 ? -7.066 22.047 6.059 1 97.81 93 THR A C 1
ATOM 747 O O . THR A 1 93 ? -8 21.531 5.438 1 97.81 93 THR A O 1
ATOM 750 N N . ASP A 1 94 ? -7.207 22.875 7.012 1 97 94 ASP A N 1
ATOM 751 C CA . ASP A 1 94 ? -8.539 23.406 7.293 1 97 94 ASP A CA 1
ATOM 752 C C . ASP A 1 94 ? -9.227 23.875 6.008 1 97 94 ASP A C 1
ATOM 754 O O . ASP A 1 94 ? -8.641 24.594 5.207 1 97 94 ASP A O 1
ATOM 758 N N . PRO A 1 95 ? -10.43 23.438 5.848 1 95.25 95 PRO A N 1
ATOM 759 C CA . PRO A 1 95 ? -11.133 23.75 4.602 1 95.25 95 PRO A CA 1
ATOM 760 C C . PRO A 1 95 ? -11.172 25.25 4.309 1 95.25 95 PRO A C 1
ATOM 762 O O . PRO A 1 95 ? -11.078 25.656 3.146 1 95.25 95 PRO A O 1
ATOM 765 N N . LYS A 1 96 ? -11.18 26.078 5.293 1 94.94 96 LYS A N 1
ATOM 766 C CA . LYS A 1 96 ? -11.258 27.531 5.129 1 94.94 96 LYS A CA 1
ATOM 767 C C . LYS A 1 96 ? -9.953 28.094 4.582 1 94.94 96 LYS A C 1
ATOM 769 O O . LYS A 1 96 ? -9.906 29.25 4.133 1 94.94 96 LYS A O 1
ATOM 774 N N . HIS A 1 97 ? -8.969 27.312 4.586 1 95.44 97 HIS A N 1
ATOM 775 C CA . HIS A 1 97 ? -7.652 27.812 4.207 1 95.44 97 HIS A CA 1
ATOM 776 C C . HIS A 1 97 ? -7.078 27.047 3.029 1 95.44 97 HIS A C 1
ATOM 778 O O . HIS A 1 97 ? -5.879 27.125 2.752 1 95.44 97 HIS A O 1
ATOM 784 N N . ARG A 1 98 ? -7.938 26.266 2.361 1 92.94 98 ARG A N 1
ATOM 785 C CA . ARG A 1 98 ? -7.473 25.5 1.213 1 92.94 98 ARG A CA 1
ATOM 786 C C . ARG A 1 98 ? -7.238 26.406 0.005 1 92.94 98 ARG A C 1
ATOM 788 O O . ARG A 1 98 ? -7.82 27.484 -0.088 1 92.94 98 ARG A O 1
ATOM 795 N N . GLY A 1 99 ? -6.312 25.938 -0.813 1 90.56 99 GLY A N 1
ATOM 796 C CA . GLY A 1 99 ? -5.984 26.719 -1.999 1 90.56 99 GLY A CA 1
ATOM 797 C C . GLY A 1 99 ? -4.992 27.828 -1.728 1 90.56 99 GLY A C 1
ATOM 798 O O . GLY A 1 99 ? -4.738 28.672 -2.594 1 90.56 99 GLY A O 1
ATOM 799 N N . LYS A 1 100 ? -4.391 27.844 -0.509 1 91.69 100 LYS A N 1
ATOM 800 C CA . LYS A 1 100 ? -3.475 28.906 -0.111 1 91.69 100 LYS A CA 1
ATOM 801 C C . LYS A 1 100 ? -2.037 28.391 -0.039 1 91.69 100 LYS A C 1
ATOM 803 O O . LYS A 1 100 ? -1.145 29.109 0.428 1 91.69 100 LYS A O 1
ATOM 808 N N . GLY A 1 101 ? -1.814 27.141 -0.397 1 93.62 101 GLY A N 1
ATOM 809 C CA . GLY A 1 101 ? -0.462 26.609 -0.438 1 93.62 101 GLY A CA 1
ATOM 810 C C . GLY A 1 101 ? -0.029 25.984 0.872 1 93.62 101 GLY A C 1
ATOM 811 O O . GLY A 1 101 ? 1.157 25.719 1.077 1 93.62 101 GLY A O 1
ATOM 812 N N . VAL A 1 102 ? -0.914 25.703 1.774 1 96.75 102 VAL A N 1
ATOM 813 C CA . VAL A 1 102 ? -0.604 25.156 3.092 1 96.75 102 VAL A CA 1
ATOM 814 C C . VAL A 1 102 ? 0.068 23.797 2.943 1 96.75 102 VAL A C 1
ATOM 816 O O . VAL A 1 102 ? 1.165 23.578 3.463 1 96.75 102 VAL A O 1
ATOM 819 N N . ASN A 1 103 ? -0.514 22.969 2.191 1 96.44 103 ASN A N 1
ATOM 820 C CA . ASN A 1 103 ? 0.008 21.609 2.004 1 96.44 103 ASN A CA 1
ATOM 821 C C . ASN A 1 103 ? 1.382 21.625 1.339 1 96.44 103 ASN A C 1
ATOM 823 O O . ASN A 1 103 ? 2.283 20.891 1.747 1 96.44 103 ASN A O 1
ATOM 827 N N . SER A 1 104 ? 1.494 22.469 0.396 1 96.12 104 SER A N 1
ATOM 828 C CA . SER A 1 104 ? 2.764 22.578 -0.314 1 96.12 104 SER A CA 1
ATOM 829 C C . SER A 1 104 ? 3.889 23 0.626 1 96.12 104 SER A C 1
ATOM 831 O O . SER A 1 104 ? 5 22.469 0.545 1 96.12 104 SER A O 1
ATOM 833 N N . LYS A 1 105 ? 3.627 23.875 1.47 1 97.62 105 LYS A N 1
ATOM 834 C CA . LYS A 1 105 ? 4.625 24.359 2.42 1 97.62 105 LYS A CA 1
ATOM 835 C C . LYS A 1 105 ? 4.996 23.266 3.424 1 97.62 105 LYS A C 1
ATOM 837 O O . LYS A 1 105 ? 6.168 23.109 3.773 1 97.62 105 LYS A O 1
ATOM 842 N N . ILE A 1 106 ? 4.012 22.547 3.857 1 98.62 106 ILE A N 1
ATOM 843 C CA . ILE A 1 106 ? 4.258 21.453 4.785 1 98.62 106 ILE A CA 1
ATOM 844 C C . ILE A 1 106 ? 5.105 20.375 4.105 1 98.62 106 ILE A C 1
ATOM 846 O O . ILE A 1 106 ? 6.094 19.906 4.676 1 98.62 106 ILE A O 1
ATOM 850 N N . ILE A 1 107 ? 4.746 19.984 2.904 1 98.56 107 ILE A N 1
ATOM 851 C CA . ILE A 1 107 ? 5.477 18.969 2.164 1 98.56 107 ILE A CA 1
ATOM 852 C C . ILE A 1 107 ? 6.922 19.406 1.958 1 98.56 107 ILE A C 1
ATOM 854 O O . ILE A 1 107 ? 7.855 18.625 2.135 1 98.56 107 ILE A O 1
ATOM 858 N N . ALA A 1 108 ? 7.133 20.656 1.609 1 98.19 108 ALA A N 1
ATOM 859 C CA . ALA A 1 108 ? 8.484 21.188 1.417 1 98.19 108 ALA A CA 1
ATOM 860 C C . ALA A 1 108 ? 9.305 21.062 2.697 1 98.19 108 ALA A C 1
ATOM 862 O O . ALA A 1 108 ? 10.469 20.672 2.66 1 98.19 108 ALA A O 1
ATOM 863 N N . ALA A 1 109 ? 8.688 21.422 3.775 1 98.75 109 ALA A N 1
ATOM 864 C CA . ALA A 1 109 ? 9.367 21.328 5.062 1 98.75 109 ALA A CA 1
ATOM 865 C C . ALA A 1 109 ? 9.695 19.891 5.418 1 98.75 109 ALA A C 1
ATOM 867 O O . ALA A 1 109 ? 10.773 19.594 5.941 1 98.75 109 ALA A O 1
ATOM 868 N N . LEU A 1 110 ? 8.781 18.984 5.148 1 98.81 110 LEU A N 1
ATOM 869 C CA . LEU A 1 110 ? 9.016 17.562 5.418 1 98.81 110 LEU A CA 1
ATOM 870 C C . LEU A 1 110 ? 10.109 17.016 4.516 1 98.81 110 LEU A C 1
ATOM 872 O O . LEU A 1 110 ? 10.914 16.188 4.945 1 98.81 110 LEU A O 1
ATOM 876 N N . LYS A 1 111 ? 10.109 17.422 3.277 1 98.56 111 LYS A N 1
ATOM 877 C CA . LYS A 1 111 ? 11.195 17.047 2.373 1 98.56 111 LYS A CA 1
ATOM 878 C C . LYS A 1 111 ? 12.555 17.469 2.934 1 98.56 111 LYS A C 1
ATOM 880 O O . LYS A 1 111 ? 13.508 16.688 2.924 1 98.56 111 LYS A O 1
ATOM 885 N N . ASN A 1 112 ? 12.602 18.688 3.396 1 98.31 112 ASN A N 1
ATOM 886 C CA . ASN A 1 112 ? 13.836 19.203 3.979 1 98.31 112 ASN A CA 1
ATOM 887 C C . ASN A 1 112 ? 14.258 18.406 5.199 1 98.31 112 ASN A C 1
ATOM 889 O O . ASN A 1 112 ? 15.445 18.094 5.367 1 98.31 112 ASN A O 1
ATOM 893 N N . TRP A 1 113 ? 13.32 18.078 6.043 1 98.62 113 TRP A N 1
ATOM 894 C CA . TRP A 1 113 ? 13.609 17.266 7.219 1 98.62 113 TRP A CA 1
ATOM 895 C C . TRP A 1 113 ? 14.172 15.914 6.816 1 98.62 113 TRP A C 1
ATOM 897 O O . TRP A 1 113 ? 15.195 15.469 7.348 1 98.62 113 TRP A O 1
ATOM 907 N N . CYS A 1 114 ? 13.547 15.266 5.898 1 98.69 114 CYS A N 1
ATOM 908 C CA . CYS A 1 114 ? 14.008 13.961 5.418 1 98.69 114 CYS A CA 1
ATOM 909 C C . CYS A 1 114 ? 15.406 14.07 4.82 1 98.69 114 CYS A C 1
ATOM 911 O O . CYS A 1 114 ? 16.266 13.227 5.094 1 98.69 114 CYS A O 1
ATOM 913 N N . HIS A 1 115 ? 15.562 15.07 4.066 1 97.75 115 HIS A N 1
ATOM 914 C CA . HIS A 1 115 ? 16.859 15.297 3.439 1 97.75 115 HIS A CA 1
ATOM 915 C C . HIS A 1 115 ? 17.953 15.461 4.488 1 97.75 115 HIS A C 1
ATOM 917 O O . HIS A 1 115 ? 19.062 14.938 4.32 1 97.75 115 HIS A O 1
ATOM 923 N N . SER A 1 116 ? 17.672 16.141 5.516 1 97.88 116 SER A N 1
ATOM 924 C CA . SER A 1 116 ? 18.641 16.375 6.59 1 97.88 116 SER A CA 1
ATOM 925 C C . SER A 1 116 ? 19.047 15.07 7.262 1 97.88 116 SER A C 1
ATOM 927 O O . SER A 1 116 ? 20.062 15.008 7.941 1 97.88 116 SER A O 1
ATOM 929 N N . LEU A 1 117 ? 18.234 14.023 7.105 1 97.81 117 LEU A N 1
ATOM 930 C CA . LEU A 1 117 ? 18.516 12.711 7.676 1 97.81 117 LEU A CA 1
ATOM 931 C C . LEU A 1 117 ? 19.031 11.75 6.609 1 97.81 117 LEU A C 1
ATOM 933 O O . LEU A 1 117 ? 19.047 10.539 6.816 1 97.81 117 LEU A O 1
ATOM 937 N N . ASP A 1 118 ? 19.312 12.273 5.418 1 97.62 118 ASP A N 1
ATOM 938 C CA . ASP A 1 118 ? 19.828 11.5 4.293 1 97.62 118 ASP A CA 1
ATOM 939 C C . ASP A 1 118 ? 18.781 10.523 3.773 1 97.62 118 ASP A C 1
ATOM 941 O O . ASP A 1 118 ? 19.109 9.383 3.438 1 97.62 118 ASP A O 1
ATOM 945 N N . ILE A 1 119 ? 17.594 10.93 3.893 1 98.12 119 ILE A N 1
ATOM 946 C CA . ILE A 1 119 ? 16.469 10.219 3.268 1 98.12 119 ILE A CA 1
ATOM 947 C C . ILE A 1 119 ? 16.141 10.875 1.929 1 98.12 119 ILE A C 1
ATOM 949 O O . ILE A 1 119 ? 15.812 12.062 1.875 1 98.12 119 ILE A O 1
ATOM 953 N N . TYR A 1 120 ? 16.047 10.016 0.835 1 96.94 120 TYR A N 1
ATOM 954 C CA . TYR A 1 120 ? 15.961 10.609 -0.493 1 96.94 120 TYR A CA 1
ATOM 955 C C . TYR A 1 120 ? 14.758 10.062 -1.259 1 96.94 120 TYR A C 1
ATOM 957 O O . TYR A 1 120 ? 14.625 10.281 -2.465 1 96.94 120 TYR A O 1
ATOM 965 N N . GLU A 1 121 ? 13.977 9.312 -0.614 1 98.38 121 GLU A N 1
ATOM 966 C CA . GLU A 1 121 ? 12.734 8.781 -1.163 1 98.38 121 GLU A CA 1
ATOM 967 C C . GLU A 1 121 ? 11.562 9.047 -0.225 1 98.38 121 GLU A C 1
ATOM 969 O O . GLU A 1 121 ? 11.656 8.805 0.98 1 98.38 121 GLU A O 1
ATOM 974 N N . LEU A 1 122 ? 10.531 9.633 -0.764 1 98.81 122 LEU A N 1
ATOM 975 C CA . LEU A 1 122 ? 9.289 9.828 -0.018 1 98.81 122 LEU A CA 1
ATOM 976 C C . LEU A 1 122 ? 8.148 9.031 -0.646 1 98.81 122 LEU A C 1
ATOM 978 O O . LEU A 1 122 ? 8.055 8.938 -1.872 1 98.81 122 LEU A O 1
ATOM 982 N N . ARG A 1 123 ? 7.316 8.516 0.164 1 98.88 123 ARG A N 1
ATOM 983 C CA . ARG A 1 123 ? 6.133 7.793 -0.285 1 98.88 123 ARG A CA 1
ATOM 984 C C . ARG A 1 123 ? 4.906 8.203 0.524 1 98.88 123 ARG A C 1
ATOM 986 O O . ARG A 1 123 ? 5.031 8.711 1.639 1 98.88 123 ARG A O 1
ATOM 993 N N . LEU A 1 124 ? 3.805 8 -0.012 1 98.88 124 LEU A N 1
ATOM 994 C CA . LEU A 1 124 ? 2.523 8.172 0.664 1 98.88 124 LEU A CA 1
ATOM 995 C C . LEU A 1 124 ? 1.436 7.344 -0.01 1 98.88 124 LEU A C 1
ATOM 997 O O . LEU A 1 124 ? 1.641 6.816 -1.104 1 98.88 124 LEU A O 1
ATOM 1001 N N . ASP A 1 125 ? 0.343 7.199 0.671 1 98.81 125 ASP A N 1
ATOM 1002 C CA . ASP A 1 125 ? -0.857 6.59 0.108 1 98.81 125 ASP A CA 1
ATOM 1003 C C . ASP A 1 125 ? -2.004 7.598 0.037 1 98.81 125 ASP A C 1
ATOM 1005 O O . ASP A 1 125 ? -2.186 8.406 0.953 1 98.81 125 ASP A O 1
ATOM 1009 N N . VAL A 1 126 ? -2.727 7.508 -0.984 1 98.69 126 VAL A N 1
ATOM 1010 C CA . VAL A 1 126 ? -3.9 8.352 -1.198 1 98.69 126 VAL A CA 1
ATOM 1011 C C . VAL A 1 126 ? -5.027 7.52 -1.808 1 98.69 126 VAL A C 1
ATOM 1013 O O . VAL A 1 126 ? -4.781 6.637 -2.633 1 98.69 126 VAL A O 1
ATOM 1016 N N . TYR A 1 127 ? -6.234 7.777 -1.404 1 98.69 127 TYR A N 1
ATOM 1017 C CA . TYR A 1 127 ? -7.359 7.039 -1.965 1 98.69 127 TYR A CA 1
ATOM 1018 C C . TYR A 1 127 ? -7.492 7.301 -3.461 1 98.69 127 TYR A C 1
ATOM 1020 O O . TYR A 1 127 ? -7.441 8.445 -3.904 1 98.69 127 TYR A O 1
ATOM 1028 N N . ASN A 1 128 ? -7.652 6.191 -4.164 1 98.5 128 ASN A N 1
ATOM 1029 C CA . ASN A 1 128 ? -7.789 6.254 -5.617 1 98.5 128 ASN A CA 1
ATOM 1030 C C . ASN A 1 128 ? -8.914 7.199 -6.035 1 98.5 128 ASN A C 1
ATOM 1032 O O . ASN A 1 128 ? -8.812 7.875 -7.062 1 98.5 128 ASN A O 1
ATOM 1036 N N . ASP A 1 129 ? -9.984 7.398 -5.297 1 97.94 129 ASP A N 1
ATOM 1037 C CA . ASP A 1 129 ? -11.164 8.188 -5.637 1 97.94 129 ASP A CA 1
ATOM 1038 C C . ASP A 1 129 ? -11.062 9.602 -5.059 1 97.94 129 ASP A C 1
ATOM 1040 O O . ASP A 1 129 ? -12.07 10.281 -4.887 1 97.94 129 ASP A O 1
ATOM 1044 N N . ASN A 1 130 ? -9.883 10 -4.699 1 96.88 130 ASN A N 1
ATOM 1045 C CA . ASN A 1 130 ? -9.609 11.367 -4.266 1 96.88 130 ASN A CA 1
ATOM 1046 C C . ASN A 1 130 ? -8.742 12.117 -5.277 1 96.88 130 ASN A C 1
ATOM 1048 O O . ASN A 1 130 ? -7.582 12.43 -4.996 1 96.88 130 ASN A O 1
ATOM 1052 N N . PRO A 1 131 ? -9.344 12.531 -6.391 1 96.62 131 PRO A N 1
ATOM 1053 C CA . PRO A 1 131 ? -8.547 13.133 -7.461 1 96.62 131 PRO A CA 1
ATOM 1054 C C . PRO A 1 131 ? -7.906 14.453 -7.047 1 96.62 131 PRO A C 1
ATOM 1056 O O . PRO A 1 131 ? -6.82 14.797 -7.527 1 96.62 131 PRO A O 1
ATOM 1059 N N . SER A 1 132 ? -8.555 15.164 -6.176 1 94.31 132 SER A N 1
ATOM 1060 C CA . SER A 1 132 ? -8 16.438 -5.727 1 94.31 132 SER A CA 1
ATOM 1061 C C . SER A 1 132 ? -6.688 16.234 -4.984 1 94.31 132 SER A C 1
ATOM 1063 O O . SER A 1 132 ? -5.707 16.938 -5.238 1 94.31 132 SER A O 1
ATOM 1065 N N . ALA A 1 133 ? -6.648 15.273 -4.109 1 96.12 133 ALA A N 1
ATOM 1066 C CA . ALA A 1 133 ? -5.422 14.969 -3.373 1 96.12 133 ALA A CA 1
ATOM 1067 C C . ALA A 1 133 ? -4.336 14.445 -4.309 1 96.12 133 ALA A C 1
ATOM 1069 O O . ALA A 1 133 ? -3.174 14.852 -4.203 1 96.12 133 ALA A O 1
ATOM 1070 N N . ILE A 1 134 ? -4.688 13.594 -5.219 1 97.94 134 ILE A N 1
ATOM 1071 C CA . ILE A 1 134 ? -3.742 13.039 -6.18 1 97.94 134 ILE A CA 1
ATOM 1072 C C . ILE A 1 134 ? -3.088 14.172 -6.969 1 97.94 134 ILE A C 1
ATOM 1074 O O . ILE A 1 134 ? -1.862 14.219 -7.102 1 97.94 134 ILE A O 1
ATOM 1078 N N . LYS A 1 135 ? -3.914 15.094 -7.43 1 96.44 135 LYS A N 1
ATOM 1079 C CA . LYS A 1 135 ? -3.414 16.234 -8.195 1 96.44 135 LYS A CA 1
ATOM 1080 C C . LYS A 1 135 ? -2.457 17.078 -7.363 1 96.44 135 LYS A C 1
ATOM 1082 O O . LYS A 1 135 ? -1.431 17.547 -7.863 1 96.44 135 LYS A O 1
ATOM 1087 N N . ALA A 1 136 ? -2.805 17.297 -6.141 1 95.19 136 ALA A N 1
ATOM 1088 C CA . ALA A 1 136 ? -1.96 18.094 -5.242 1 95.19 136 ALA A CA 1
ATOM 1089 C C . ALA A 1 136 ? -0.591 17.438 -5.07 1 95.19 136 ALA A C 1
ATOM 1091 O O . ALA A 1 136 ? 0.437 18.125 -5.098 1 95.19 136 ALA A O 1
ATOM 1092 N N . TYR A 1 137 ? -0.569 16.109 -4.906 1 98 137 TYR A N 1
ATOM 1093 C CA . TYR A 1 137 ? 0.692 15.406 -4.711 1 98 137 TYR A CA 1
ATOM 1094 C C . TYR A 1 137 ? 1.504 15.375 -6 1 98 137 TYR A C 1
ATOM 1096 O O . TYR A 1 137 ? 2.734 15.453 -5.969 1 98 137 TYR A O 1
ATOM 1104 N N . GLU A 1 138 ? 0.786 15.242 -7.113 1 98.12 138 GLU A N 1
ATOM 1105 C CA . GLU A 1 138 ? 1.479 15.328 -8.398 1 98.12 138 GLU A CA 1
ATOM 1106 C C . GLU A 1 138 ? 2.16 16.688 -8.57 1 98.12 138 GLU A C 1
ATOM 1108 O O . GLU A 1 138 ? 3.297 16.75 -9.039 1 98.12 138 GLU A O 1
ATOM 1113 N N . LYS A 1 139 ? 1.502 17.719 -8.188 1 96.19 139 LYS A N 1
ATOM 1114 C CA . LYS A 1 139 ? 2.07 19.062 -8.25 1 96.19 139 LYS A CA 1
ATOM 1115 C C . LYS A 1 139 ? 3.301 19.172 -7.355 1 96.19 139 LYS A C 1
ATOM 1117 O O . LYS A 1 139 ? 4.238 19.906 -7.672 1 96.19 139 LYS A O 1
ATOM 1122 N N . ALA A 1 140 ? 3.279 18.391 -6.336 1 96.56 140 ALA A N 1
ATOM 1123 C CA . ALA A 1 140 ? 4.387 18.422 -5.383 1 96.56 140 ALA A CA 1
ATOM 1124 C C . ALA A 1 140 ? 5.52 17.5 -5.828 1 96.56 140 ALA A C 1
ATOM 1126 O O . ALA A 1 140 ? 6.52 17.359 -5.121 1 96.56 140 ALA A O 1
ATOM 1127 N N . GLY A 1 141 ? 5.367 16.797 -6.949 1 97.56 141 GLY A N 1
ATOM 1128 C CA . GLY A 1 141 ? 6.461 16.031 -7.527 1 97.56 141 GLY A CA 1
ATOM 1129 C C . GLY A 1 141 ? 6.281 14.531 -7.387 1 97.56 141 GLY A C 1
ATOM 1130 O O . GLY A 1 141 ? 7.109 13.75 -7.867 1 97.56 141 GLY A O 1
ATOM 1131 N N . PHE A 1 142 ? 5.191 14.125 -6.777 1 98.62 142 PHE A N 1
ATOM 1132 C CA . PHE A 1 142 ? 4.938 12.703 -6.617 1 98.62 142 PHE A CA 1
ATOM 1133 C C . PHE A 1 142 ? 4.379 12.102 -7.902 1 98.62 142 PHE A C 1
ATOM 1135 O O . PHE A 1 142 ? 3.715 12.789 -8.68 1 98.62 142 PHE A O 1
ATOM 1142 N N . LYS A 1 143 ? 4.645 10.812 -8.055 1 98.5 143 LYS A N 1
ATOM 1143 C CA . LYS A 1 143 ? 4.102 10.031 -9.156 1 98.5 143 LYS A CA 1
ATOM 1144 C C . LYS A 1 143 ? 3.41 8.766 -8.648 1 98.5 143 LYS A C 1
ATOM 1146 O O . LYS A 1 143 ? 3.867 8.148 -7.684 1 98.5 143 LYS A O 1
ATOM 1151 N N . LYS A 1 144 ? 2.379 8.406 -9.312 1 98.69 144 LYS A N 1
ATOM 1152 C CA . LYS A 1 144 ? 1.734 7.137 -8.992 1 98.69 144 LYS A CA 1
ATOM 1153 C C . LYS A 1 144 ? 2.707 5.973 -9.156 1 98.69 144 LYS A C 1
ATOM 1155 O O . LYS A 1 144 ? 3.496 5.941 -10.102 1 98.69 144 LYS A O 1
ATOM 1160 N N . HIS A 1 145 ? 2.621 5.07 -8.211 1 98.69 145 HIS A N 1
ATOM 1161 C CA . HIS A 1 145 ? 3.578 3.971 -8.203 1 98.69 145 HIS A CA 1
ATOM 1162 C C . HIS A 1 145 ? 2.867 2.623 -8.141 1 98.69 145 HIS A C 1
ATOM 1164 O O . HIS A 1 145 ? 2.865 1.873 -9.125 1 98.69 145 HIS A O 1
ATOM 1170 N N . LEU A 1 146 ? 2.182 2.363 -7.094 1 98.75 146 LEU A N 1
ATOM 1171 C CA . LEU A 1 146 ? 1.427 1.129 -6.902 1 98.75 146 LEU A CA 1
ATOM 1172 C C . LEU A 1 146 ? -0.04 1.429 -6.609 1 98.75 146 LEU A C 1
ATOM 1174 O O . LEU A 1 146 ? -0.354 2.406 -5.926 1 98.75 146 LEU A O 1
ATOM 1178 N N . ILE A 1 147 ? -0.85 0.573 -7.051 1 98.75 147 ILE A N 1
ATOM 1179 C CA . ILE A 1 147 ? -2.264 0.6 -6.695 1 98.75 147 ILE A CA 1
ATOM 1180 C C . ILE A 1 147 ? -2.59 -0.586 -5.789 1 98.75 147 ILE A C 1
ATOM 1182 O O . ILE A 1 147 ? -2.342 -1.738 -6.152 1 98.75 147 ILE A O 1
ATOM 1186 N N . ASN A 1 148 ? -3.035 -0.264 -4.609 1 98.81 148 ASN A N 1
ATOM 1187 C CA . ASN A 1 148 ? -3.646 -1.29 -3.77 1 98.8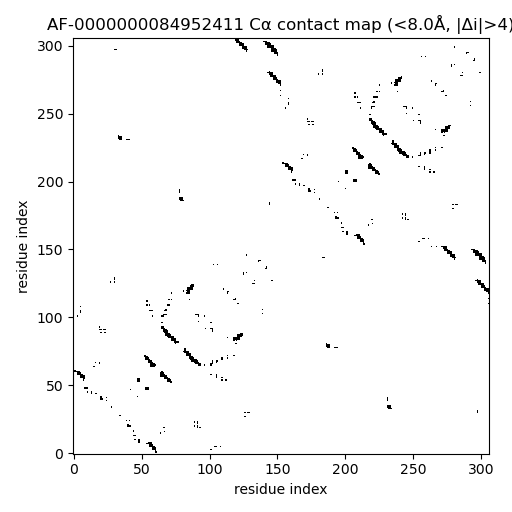1 148 ASN A CA 1
ATOM 1188 C C . ASN A 1 148 ? -5.086 -1.576 -4.191 1 98.81 148 ASN A C 1
ATOM 1190 O O . ASN A 1 148 ? -5.887 -0.653 -4.34 1 98.81 148 ASN A O 1
ATOM 1194 N N . MET A 1 149 ? -5.387 -2.848 -4.477 1 98.88 149 MET A N 1
ATOM 1195 C CA . MET A 1 149 ? -6.738 -3.27 -4.832 1 98.88 149 MET A CA 1
ATOM 1196 C C . MET A 1 149 ? -7.32 -4.195 -3.771 1 98.88 149 MET A C 1
ATOM 1198 O O . MET A 1 149 ? -6.574 -4.867 -3.053 1 98.88 149 MET A O 1
ATOM 1202 N N . ARG A 1 150 ? -8.633 -4.164 -3.697 1 98.69 150 ARG A N 1
ATOM 1203 C CA . ARG A 1 150 ? -9.281 -4.988 -2.682 1 98.69 150 ARG A CA 1
ATOM 1204 C C . ARG A 1 150 ? -10.578 -5.594 -3.207 1 98.69 150 ARG A C 1
ATOM 1206 O O . ARG A 1 150 ? -11.156 -5.086 -4.168 1 98.69 150 ARG A O 1
ATOM 1213 N N . THR A 1 151 ? -10.977 -6.703 -2.621 1 98.31 151 THR A N 1
ATOM 1214 C CA . THR A 1 151 ? -12.281 -7.301 -2.857 1 98.31 151 THR A CA 1
ATOM 1215 C C . THR A 1 151 ? -12.797 -7.992 -1.598 1 98.31 151 THR A C 1
ATOM 1217 O O . THR A 1 151 ? -12.008 -8.484 -0.789 1 98.31 151 THR A O 1
ATOM 1220 N N . GLY A 1 152 ? -14.102 -7.887 -1.401 1 95.62 152 GLY A N 1
ATOM 1221 C CA . GLY A 1 152 ? -14.75 -8.719 -0.399 1 95.62 152 GLY A CA 1
ATOM 1222 C C . GLY A 1 152 ? -15.023 -10.133 -0.883 1 95.62 152 GLY A C 1
ATOM 1223 O O . GLY A 1 152 ? -15.078 -10.383 -2.09 1 95.62 152 GLY A O 1
ATOM 1224 N N . LEU A 1 153 ? -15.086 -11.031 0.046 1 90.19 153 LEU A N 1
ATOM 1225 C CA . LEU A 1 153 ? -15.469 -12.406 -0.275 1 90.19 153 LEU A CA 1
ATOM 1226 C C . LEU A 1 153 ? -16.938 -12.648 0.057 1 90.19 153 LEU A C 1
ATOM 1228 O O . LEU A 1 153 ? -17.469 -12.086 1.02 1 90.19 153 LEU A O 1
ATOM 1232 N N . MET B 1 1 ? -8.133 -30.344 -24.562 1 52.66 1 MET B N 1
ATOM 1233 C CA . MET B 1 1 ? -7.742 -29.094 -23.906 1 52.66 1 MET B CA 1
ATOM 1234 C C . MET B 1 1 ? -7.246 -29.344 -22.484 1 52.66 1 MET B C 1
ATOM 1236 O O . MET B 1 1 ? -7.934 -30 -21.688 1 52.66 1 MET B O 1
ATOM 1240 N N . ASN B 1 2 ? -5.867 -29.422 -22.312 1 71.56 2 ASN B N 1
ATOM 1241 C CA . ASN B 1 2 ? -5.328 -30.031 -21.094 1 71.56 2 ASN B CA 1
ATOM 1242 C C . ASN B 1 2 ? -5.738 -29.25 -19.859 1 71.56 2 ASN B C 1
ATOM 1244 O O . ASN B 1 2 ? -5.816 -28.016 -19.875 1 71.56 2 ASN B O 1
ATOM 1248 N N . LEU B 1 3 ? -6.379 -29.922 -18.938 1 89.81 3 LEU B N 1
ATOM 1249 C CA . LEU B 1 3 ? -7.035 -29.406 -17.734 1 89.81 3 LEU B CA 1
ATOM 1250 C C . LEU B 1 3 ? -6.023 -28.766 -16.781 1 89.81 3 LEU B C 1
ATOM 1252 O O . LEU B 1 3 ? -4.98 -29.359 -16.5 1 89.81 3 LEU B O 1
ATOM 1256 N N . ILE B 1 4 ? -6.168 -27.562 -16.5 1 96.62 4 ILE B N 1
ATOM 1257 C CA . ILE B 1 4 ? -5.352 -26.875 -15.5 1 96.62 4 ILE B CA 1
ATOM 1258 C C . ILE B 1 4 ? -5.688 -27.391 -14.102 1 96.62 4 ILE B C 1
ATOM 1260 O O . ILE B 1 4 ? -6.855 -27.422 -13.711 1 96.62 4 ILE B O 1
ATOM 1264 N N . LYS B 1 5 ? -4.703 -27.984 -13.398 1 97.88 5 LYS B N 1
ATOM 1265 C CA . LYS B 1 5 ? -4.855 -28.438 -12.023 1 97.88 5 LYS B CA 1
ATOM 1266 C C . LYS B 1 5 ? -4.203 -27.469 -11.047 1 97.88 5 LYS B C 1
ATOM 1268 O O . LYS B 1 5 ? -3.07 -27.031 -11.258 1 97.88 5 LYS B O 1
ATOM 1273 N N . ILE B 1 6 ? -4.938 -27.094 -10 1 98.62 6 ILE B N 1
ATOM 1274 C CA . ILE B 1 6 ? -4.406 -26.234 -8.953 1 98.62 6 ILE B CA 1
ATOM 1275 C C . ILE B 1 6 ? -4.047 -27.078 -7.727 1 98.62 6 ILE B C 1
ATOM 1277 O O . ILE B 1 6 ? -4.836 -27.906 -7.285 1 98.62 6 ILE B O 1
ATOM 1281 N N . ARG B 1 7 ? -2.898 -26.859 -7.219 1 98.62 7 ARG B N 1
ATOM 1282 C CA . ARG B 1 7 ? -2.52 -27.547 -5.996 1 98.62 7 ARG B CA 1
ATOM 1283 C C . ARG B 1 7 ? -1.595 -26.703 -5.141 1 98.62 7 ARG B C 1
ATOM 1285 O O . ARG B 1 7 ? -1 -25.734 -5.629 1 98.62 7 ARG B O 1
ATOM 1292 N N . LYS B 1 8 ? -1.431 -27.125 -3.896 1 98.81 8 LYS B N 1
ATOM 1293 C CA . LYS B 1 8 ? -0.467 -26.5 -2.998 1 98.81 8 LYS B CA 1
ATOM 1294 C C . LYS B 1 8 ? 0.965 -26.766 -3.453 1 98.81 8 LYS B C 1
ATOM 1296 O O . LYS B 1 8 ? 1.296 -27.875 -3.859 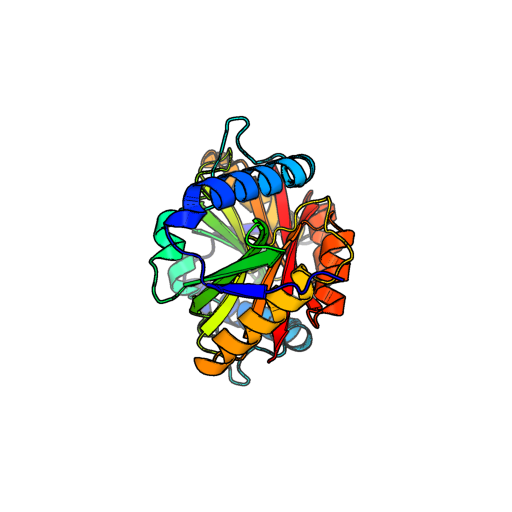1 98.81 8 LYS B O 1
ATOM 1301 N N . ALA B 1 9 ? 1.763 -25.781 -3.363 1 98.88 9 ALA B N 1
ATOM 1302 C CA . ALA B 1 9 ? 3.178 -25.953 -3.686 1 98.88 9 ALA B CA 1
ATOM 1303 C C . ALA B 1 9 ? 3.891 -26.781 -2.627 1 98.88 9 ALA B C 1
ATOM 1305 O O . ALA B 1 9 ? 3.5 -26.781 -1.457 1 98.88 9 ALA B O 1
ATOM 1306 N N . THR B 1 10 ? 4.922 -27.469 -3.02 1 98.69 10 THR B N 1
ATOM 1307 C CA . THR B 1 10 ? 5.828 -28.203 -2.135 1 98.69 10 THR B CA 1
ATOM 1308 C C . THR B 1 10 ? 7.273 -27.766 -2.367 1 98.69 10 THR B C 1
ATOM 1310 O O . THR B 1 10 ? 7.562 -27.031 -3.314 1 98.69 10 THR B O 1
ATOM 1313 N N . LEU B 1 11 ? 8.117 -28.25 -1.497 1 98.69 11 LEU B N 1
ATOM 1314 C CA . LEU B 1 11 ? 9.523 -27.891 -1.634 1 98.69 11 LEU B CA 1
ATOM 1315 C C . LEU B 1 11 ? 10.109 -28.453 -2.924 1 98.69 11 LEU B C 1
ATOM 1317 O O . LEU B 1 11 ? 11.117 -27.938 -3.426 1 98.69 11 LEU B O 1
ATOM 1321 N N . ASN B 1 12 ? 9.477 -29.438 -3.48 1 98.56 12 ASN B N 1
ATOM 1322 C CA . ASN B 1 12 ? 9.914 -29.984 -4.766 1 98.56 12 ASN B CA 1
ATOM 1323 C C . ASN B 1 12 ? 9.703 -28.969 -5.895 1 98.56 12 ASN B C 1
ATOM 1325 O O . ASN B 1 12 ? 10.273 -29.125 -6.977 1 98.56 12 ASN B O 1
ATOM 1329 N N . ASP B 1 13 ? 8.914 -27.953 -5.652 1 98.75 13 ASP B N 1
ATOM 1330 C CA . ASP B 1 13 ? 8.586 -26.953 -6.668 1 98.75 13 ASP B CA 1
ATOM 1331 C C . ASP B 1 13 ? 9.484 -25.734 -6.551 1 98.75 13 ASP B C 1
ATOM 1333 O O . ASP B 1 13 ? 9.391 -24.812 -7.359 1 98.75 13 ASP B O 1
ATOM 1337 N N . LEU B 1 14 ? 10.398 -25.719 -5.586 1 98.75 14 LEU B N 1
ATOM 1338 C CA . LEU B 1 14 ? 11.117 -24.516 -5.191 1 98.75 14 LEU B CA 1
ATOM 1339 C C . LEU B 1 14 ? 11.914 -23.953 -6.363 1 98.75 14 LEU B C 1
ATOM 1341 O O . LEU B 1 14 ? 11.883 -22.75 -6.621 1 98.75 14 LEU B O 1
ATOM 1345 N N . LYS B 1 15 ? 12.586 -24.766 -7.062 1 98.62 15 LYS B N 1
ATOM 1346 C CA . LYS B 1 15 ? 13.414 -24.297 -8.172 1 98.62 15 LYS B CA 1
ATOM 1347 C C . LYS B 1 15 ? 12.578 -23.562 -9.211 1 98.62 15 LYS B C 1
ATOM 1349 O O . LYS B 1 15 ? 12.93 -22.453 -9.641 1 98.62 15 LYS B O 1
ATOM 1354 N N . THR B 1 16 ? 11.484 -24.156 -9.617 1 98.75 16 THR B N 1
ATOM 1355 C CA . THR B 1 16 ? 10.586 -23.547 -10.602 1 98.75 16 THR B CA 1
ATOM 1356 C C . THR B 1 16 ? 10 -22.25 -10.078 1 98.75 16 THR B C 1
ATOM 1358 O O . THR B 1 16 ? 9.922 -21.25 -10.805 1 98.75 16 THR B O 1
ATOM 1361 N N . LEU B 1 17 ? 9.648 -22.219 -8.852 1 98.88 17 LEU B N 1
ATOM 1362 C CA . LEU B 1 17 ? 9.023 -21.047 -8.258 1 98.88 17 LEU B CA 1
ATOM 1363 C C . LEU B 1 17 ? 10.016 -19.891 -8.164 1 98.88 17 LEU B C 1
ATOM 1365 O O . LEU B 1 17 ? 9.641 -18.719 -8.336 1 98.88 17 LEU B O 1
ATOM 1369 N N . LEU B 1 18 ? 11.266 -20.234 -7.902 1 98.75 18 LEU B N 1
ATOM 1370 C CA . LEU B 1 18 ? 12.289 -19.188 -7.906 1 98.75 18 LEU B CA 1
ATOM 1371 C C . LEU B 1 18 ? 12.469 -18.609 -9.305 1 98.75 18 LEU B C 1
ATOM 1373 O O . LEU B 1 18 ? 12.695 -17.406 -9.453 1 98.75 18 LEU B O 1
ATOM 1377 N N . GLU B 1 19 ? 12.344 -19.438 -10.289 1 98.56 19 GLU B N 1
ATOM 1378 C CA . GLU B 1 19 ? 12.383 -18.953 -11.664 1 98.56 19 GLU B CA 1
ATOM 1379 C C . GLU B 1 19 ? 11.195 -18.047 -11.969 1 98.56 19 GLU B C 1
ATOM 1381 O O . GLU B 1 19 ? 11.336 -17.031 -12.641 1 98.56 19 GLU B O 1
ATOM 1386 N N . PHE B 1 20 ? 10.039 -18.422 -11.5 1 98.75 20 PHE B N 1
ATOM 1387 C CA . PHE B 1 20 ? 8.852 -17.594 -11.664 1 98.75 20 PHE B CA 1
ATOM 1388 C C . PHE B 1 20 ? 9.062 -16.234 -11.023 1 98.75 20 PHE B C 1
ATOM 1390 O O . PHE B 1 20 ? 8.719 -15.203 -11.609 1 98.75 20 PHE B O 1
ATOM 1397 N N . GLU B 1 21 ? 9.648 -16.25 -9.789 1 98.69 21 GLU B N 1
ATOM 1398 C CA . GLU B 1 21 ? 9.922 -15 -9.094 1 98.69 21 GLU B CA 1
ATOM 1399 C C . GLU B 1 21 ? 10.789 -14.078 -9.953 1 98.69 21 GLU B C 1
ATOM 1401 O O . GLU B 1 21 ? 10.5 -12.883 -10.078 1 98.69 21 GLU B O 1
ATOM 1406 N N . GLN B 1 22 ? 11.781 -14.641 -10.57 1 98.31 22 GLN B N 1
ATOM 1407 C CA . GLN B 1 22 ? 12.664 -13.844 -11.414 1 98.31 22 GLN B CA 1
ATOM 1408 C C . GLN B 1 22 ? 11.945 -13.352 -12.664 1 98.31 22 GLN B C 1
ATOM 1410 O O . GLN B 1 22 ? 12.219 -12.258 -13.156 1 98.31 22 GLN B O 1
ATOM 1415 N N . GLY B 1 23 ? 11.008 -14.156 -13.18 1 97.44 23 GLY B N 1
ATOM 1416 C CA . GLY B 1 23 ? 10.164 -13.695 -14.266 1 97.44 23 GLY B CA 1
ATOM 1417 C C . GLY B 1 23 ? 9.328 -12.484 -13.906 1 97.44 23 GLY B C 1
ATOM 1418 O O . GLY B 1 23 ? 9.234 -11.539 -14.688 1 97.44 23 GLY B O 1
ATOM 1419 N N . ILE B 1 24 ? 8.758 -12.5 -12.711 1 98 24 ILE B N 1
ATOM 1420 C CA . ILE B 1 24 ? 7.965 -11.383 -12.211 1 98 24 ILE B CA 1
ATOM 1421 C C . ILE B 1 24 ? 8.844 -10.141 -12.094 1 98 24 ILE B C 1
ATOM 1423 O O . ILE B 1 24 ? 8.492 -9.07 -12.594 1 98 24 ILE B O 1
ATOM 1427 N N . ILE B 1 25 ? 9.969 -10.305 -11.43 1 98.19 25 ILE B N 1
ATOM 1428 C CA . ILE B 1 25 ? 10.891 -9.203 -11.172 1 98.19 25 ILE B CA 1
ATOM 1429 C C . ILE B 1 25 ? 11.344 -8.578 -12.484 1 98.19 25 ILE B C 1
ATOM 1431 O O . ILE B 1 25 ? 11.344 -7.355 -12.641 1 98.19 25 ILE B O 1
ATOM 1435 N N . THR B 1 26 ? 11.648 -9.422 -13.438 1 97.12 26 THR B N 1
ATOM 1436 C CA . THR B 1 26 ? 12.078 -8.945 -14.75 1 97.12 26 THR B CA 1
ATOM 1437 C C . THR B 1 26 ? 10.984 -8.117 -15.414 1 97.12 26 THR B C 1
ATOM 1439 O O . THR B 1 26 ? 11.25 -7.039 -15.945 1 97.12 26 THR B O 1
ATOM 1442 N N . ALA B 1 27 ? 9.836 -8.586 -15.359 1 95.69 27 ALA B N 1
ATOM 1443 C CA . ALA B 1 27 ? 8.703 -7.906 -15.984 1 95.69 27 ALA B CA 1
ATOM 1444 C C . ALA B 1 27 ? 8.406 -6.582 -15.289 1 95.69 27 ALA B C 1
ATOM 1446 O O . ALA B 1 27 ? 7.926 -5.637 -15.914 1 95.69 27 ALA B O 1
ATOM 1447 N N . GLU B 1 28 ? 8.719 -6.484 -14.008 1 97.06 28 GLU B N 1
ATOM 1448 C CA . GLU B 1 28 ? 8.305 -5.344 -13.203 1 97.06 28 GLU B CA 1
ATOM 1449 C C . GLU B 1 28 ? 9.398 -4.285 -13.141 1 97.06 28 GLU B C 1
ATOM 1451 O O . GLU B 1 28 ? 9.141 -3.129 -12.805 1 97.06 28 GLU B O 1
ATOM 1456 N N . ARG B 1 29 ? 10.609 -4.574 -13.422 1 97.5 29 ARG B N 1
ATOM 1457 C CA . ARG B 1 29 ? 11.75 -3.67 -13.312 1 97.5 29 ARG B CA 1
ATOM 1458 C C . ARG B 1 29 ? 11.492 -2.365 -14.055 1 97.5 29 ARG B C 1
ATOM 1460 O O . ARG B 1 29 ? 11.797 -1.283 -13.547 1 97.5 29 ARG B O 1
ATOM 1467 N N . PRO B 1 30 ? 10.812 -2.396 -15.25 1 97.12 30 PRO B N 1
ATOM 1468 C CA . PRO B 1 30 ? 10.57 -1.139 -15.961 1 97.12 30 PRO B CA 1
ATOM 1469 C C . PRO B 1 30 ? 9.633 -0.203 -15.203 1 97.12 30 PRO B C 1
ATOM 1471 O O . PRO B 1 30 ? 9.609 1.001 -15.469 1 97.12 30 PRO B O 1
ATOM 1474 N N . TYR B 1 31 ? 8.859 -0.73 -14.289 1 97.38 31 TYR B N 1
ATOM 1475 C CA . TYR B 1 31 ? 7.859 0.062 -13.586 1 97.38 31 TYR B CA 1
ATOM 1476 C C . TYR B 1 31 ? 8.438 0.677 -12.32 1 97.38 31 TYR B C 1
ATOM 1478 O O . TYR B 1 31 ? 7.828 1.568 -11.719 1 97.38 31 TYR B O 1
ATOM 1486 N N . ASP B 1 32 ?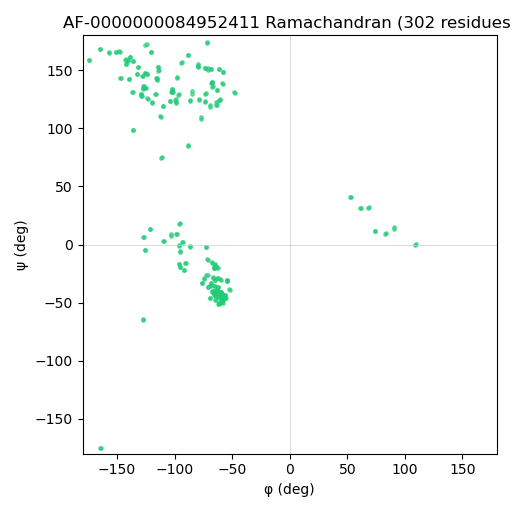 9.617 0.18 -11.836 1 97.5 32 ASP B N 1
ATOM 1487 C CA . ASP B 1 32 ? 10.109 0.584 -10.523 1 97.5 32 ASP B CA 1
ATOM 1488 C C . ASP B 1 32 ? 11.602 0.893 -10.562 1 97.5 32 ASP B C 1
ATOM 1490 O O . ASP B 1 32 ? 12.43 -0.012 -10.445 1 97.5 32 ASP B O 1
ATOM 1494 N N . PRO B 1 33 ? 11.906 2.148 -10.664 1 96 33 PRO B N 1
ATOM 1495 C CA . PRO B 1 33 ? 13.32 2.527 -10.742 1 96 33 PRO B CA 1
ATOM 1496 C C . PRO B 1 33 ? 14.047 2.375 -9.414 1 96 33 PRO B C 1
ATOM 1498 O O . PRO B 1 33 ? 15.258 2.588 -9.336 1 96 33 PRO B O 1
ATOM 1501 N N . THR B 1 34 ? 13.344 1.983 -8.367 1 97.56 34 THR B N 1
ATOM 1502 C CA . THR B 1 34 ? 13.945 1.938 -7.039 1 97.56 34 THR B CA 1
ATOM 1503 C C . THR B 1 34 ? 14.469 0.537 -6.73 1 97.56 34 THR B C 1
ATOM 1505 O O . THR B 1 34 ? 15.086 0.314 -5.688 1 97.56 34 THR B O 1
ATOM 1508 N N . LEU B 1 35 ? 14.219 -0.429 -7.582 1 98.25 35 LEU B N 1
ATOM 1509 C CA . LEU B 1 35 ? 14.742 -1.776 -7.383 1 98.25 35 LEU B CA 1
ATOM 1510 C C . LEU B 1 35 ? 16.266 -1.8 -7.535 1 98.25 35 LEU B C 1
ATOM 1512 O O . LEU B 1 35 ? 16.812 -1.144 -8.422 1 98.25 35 LEU B O 1
ATOM 1516 N N . LYS B 1 36 ? 16.922 -2.557 -6.688 1 98.25 36 LYS B N 1
ATOM 1517 C CA . LYS B 1 36 ? 18.344 -2.768 -6.859 1 98.25 36 LYS B CA 1
ATOM 1518 C C . LYS B 1 36 ? 18.656 -3.367 -8.227 1 98.25 36 LYS B C 1
ATOM 1520 O O . LYS B 1 36 ? 17.859 -4.141 -8.766 1 98.25 36 LYS B O 1
ATOM 1525 N N . GLU B 1 37 ? 19.781 -3.035 -8.742 1 95.88 37 GLU B N 1
ATOM 1526 C CA . GLU B 1 37 ? 20.156 -3.475 -10.086 1 95.88 37 GLU B CA 1
ATOM 1527 C C . GLU B 1 37 ? 20.547 -4.949 -10.094 1 95.88 37 GLU B C 1
ATOM 1529 O O . GLU B 1 37 ? 20.312 -5.652 -11.078 1 95.88 37 GLU B O 1
ATOM 1534 N N . ASP B 1 38 ? 21.047 -5.449 -9.016 1 95.5 38 ASP B N 1
ATOM 1535 C CA . ASP B 1 38 ? 21.484 -6.836 -8.914 1 95.5 38 ASP B CA 1
ATOM 1536 C C . ASP B 1 38 ? 20.297 -7.789 -8.883 1 95.5 38 ASP B C 1
ATOM 1538 O O . ASP B 1 38 ? 19.141 -7.355 -8.992 1 95.5 38 ASP B O 1
ATOM 1542 N N . LYS B 1 39 ? 20.609 -9.031 -8.922 1 97.12 39 LYS B N 1
ATOM 1543 C CA . LYS B 1 39 ? 19.547 -10.016 -8.719 1 97.12 39 LYS B CA 1
ATOM 1544 C C . LYS B 1 39 ? 18.906 -9.852 -7.348 1 97.12 39 LYS B C 1
ATOM 1546 O O . LYS B 1 39 ? 19.594 -9.805 -6.332 1 97.12 39 LYS B O 1
ATOM 1551 N N . ILE B 1 40 ? 17.688 -9.695 -7.305 1 98.19 40 ILE B N 1
ATOM 1552 C CA . ILE B 1 40 ? 16.969 -9.508 -6.055 1 98.19 40 ILE B CA 1
ATOM 1553 C C . ILE B 1 40 ? 15.922 -10.609 -5.887 1 98.19 40 ILE B C 1
ATOM 1555 O O . ILE B 1 40 ? 15.648 -11.359 -6.824 1 98.19 40 ILE B O 1
ATOM 1559 N N . HIS B 1 41 ? 15.445 -10.711 -4.699 1 98.31 41 HIS B N 1
ATOM 1560 C CA . HIS B 1 41 ? 14.359 -11.617 -4.34 1 98.31 41 HIS B CA 1
ATOM 1561 C C . HIS B 1 41 ? 13.258 -10.875 -3.588 1 98.31 41 HIS B C 1
ATOM 1563 O O . HIS B 1 41 ? 13.531 -10.18 -2.605 1 98.31 41 HIS B O 1
ATOM 1569 N N . TYR B 1 42 ? 12.062 -11.102 -4.086 1 97.75 42 TYR B N 1
ATOM 1570 C CA . TYR B 1 42 ? 10.914 -10.492 -3.412 1 97.75 42 TYR B CA 1
ATOM 1571 C C . TYR B 1 42 ? 10.57 -11.25 -2.135 1 97.75 42 TYR B C 1
ATOM 1573 O O . TYR B 1 42 ? 10.133 -10.656 -1.149 1 97.75 42 TYR B O 1
ATOM 1581 N N . TYR B 1 43 ? 10.82 -12.508 -2.27 1 96.69 43 TYR B N 1
ATOM 1582 C CA . TYR B 1 43 ? 10.234 -13.414 -1.292 1 96.69 43 TYR B CA 1
ATOM 1583 C C . TYR B 1 43 ? 11.273 -14.383 -0.747 1 96.69 43 TYR B C 1
ATOM 1585 O O . TYR B 1 43 ? 12.281 -14.648 -1.402 1 96.69 43 TYR B O 1
ATOM 1593 N N . ASP B 1 44 ? 11.07 -14.828 0.408 1 98.19 44 ASP B N 1
ATOM 1594 C CA . ASP B 1 44 ? 11.617 -16.109 0.852 1 98.19 44 ASP B CA 1
ATOM 1595 C C . ASP B 1 44 ? 10.672 -17.266 0.517 1 98.19 44 ASP B C 1
ATOM 1597 O O . ASP B 1 44 ? 9.914 -17.719 1.372 1 98.19 44 ASP B O 1
ATOM 1601 N N . VAL B 1 45 ? 10.781 -17.781 -0.708 1 98.75 45 VAL B N 1
ATOM 1602 C CA . VAL B 1 45 ? 9.797 -18.703 -1.26 1 98.75 45 VAL B CA 1
ATOM 1603 C C . VAL B 1 45 ? 9.773 -19.984 -0.437 1 98.75 45 VAL B C 1
ATOM 1605 O O . VAL B 1 45 ? 8.703 -20.547 -0.183 1 98.75 45 VAL B O 1
ATOM 1608 N N . GLU B 1 46 ? 10.891 -20.391 -0.05 1 98.75 46 GLU B N 1
ATOM 1609 C CA . GLU B 1 46 ? 10.969 -21.594 0.783 1 98.75 46 GLU B CA 1
ATOM 1610 C C . GLU B 1 46 ? 10.172 -21.406 2.074 1 98.75 46 GLU B C 1
ATOM 1612 O O . GLU B 1 46 ? 9.359 -22.266 2.426 1 98.75 46 GLU B O 1
ATOM 1617 N N . GLN B 1 47 ? 10.391 -20.344 2.736 1 98.69 47 GLN B N 1
ATOM 1618 C CA . GLN B 1 47 ? 9.664 -20.062 3.969 1 98.69 47 GLN B CA 1
ATOM 1619 C C . GLN B 1 47 ? 8.164 -19.938 3.705 1 98.69 47 GLN B C 1
ATOM 1621 O O . GLN B 1 47 ? 7.348 -20.375 4.523 1 98.69 47 GLN B O 1
ATOM 1626 N N . MET B 1 48 ? 7.855 -19.391 2.6 1 98.81 48 MET B N 1
ATOM 1627 C CA . MET B 1 48 ? 6.441 -19.219 2.27 1 98.81 48 MET B CA 1
ATOM 1628 C C . MET B 1 48 ? 5.758 -20.578 2.109 1 98.81 48 MET B C 1
ATOM 1630 O O . MET B 1 48 ? 4.641 -20.766 2.586 1 98.81 48 MET B O 1
ATOM 1634 N N . ILE B 1 49 ? 6.461 -21.453 1.43 1 98.81 49 ILE B N 1
ATOM 1635 C CA . ILE B 1 49 ? 5.91 -22.781 1.183 1 98.81 49 ILE B CA 1
ATOM 1636 C C . ILE B 1 49 ? 5.641 -23.484 2.512 1 98.81 49 ILE B C 1
ATOM 1638 O O . ILE B 1 49 ? 4.648 -24.203 2.652 1 98.81 49 ILE B O 1
ATOM 1642 N N . LEU B 1 50 ? 6.422 -23.156 3.492 1 98.5 50 LEU B N 1
ATOM 1643 C CA . LEU B 1 50 ? 6.387 -23.891 4.754 1 98.5 50 LEU B CA 1
ATOM 1644 C C . LEU B 1 50 ? 5.496 -23.172 5.77 1 98.5 50 LEU B C 1
ATOM 1646 O O . LEU B 1 50 ? 5.105 -23.766 6.781 1 98.5 50 LEU B O 1
ATOM 1650 N N . ALA B 1 51 ? 5.203 -21.984 5.551 1 98.5 51 ALA B N 1
ATOM 1651 C CA . ALA B 1 51 ? 4.461 -21.172 6.512 1 98.5 51 ALA B CA 1
ATOM 1652 C C . ALA B 1 51 ? 3.018 -21.656 6.637 1 98.5 51 ALA B C 1
ATOM 1654 O O . ALA B 1 51 ? 2.416 -22.094 5.656 1 98.5 51 ALA B O 1
ATOM 1655 N N . THR B 1 52 ? 2.449 -21.469 7.762 1 97.56 52 THR B N 1
ATOM 1656 C CA . THR B 1 52 ? 1.08 -21.922 8 1 97.56 52 THR B CA 1
ATOM 1657 C C . THR B 1 52 ? 0.084 -20.812 7.668 1 97.56 52 THR B C 1
ATOM 1659 O O . THR B 1 52 ? -1.094 -21.078 7.426 1 97.56 52 THR B O 1
ATOM 1662 N N . ASP B 1 53 ? 0.587 -19.562 7.68 1 98.56 53 ASP B N 1
ATOM 1663 C CA . ASP B 1 53 ? -0.303 -18.438 7.414 1 98.56 53 ASP B CA 1
ATOM 1664 C C . ASP B 1 53 ? -0.206 -18 5.957 1 98.56 53 ASP B C 1
ATOM 1666 O O . ASP B 1 53 ? -0.707 -16.922 5.598 1 98.56 53 ASP B O 1
ATOM 1670 N N . ILE B 1 54 ? 0.484 -18.797 5.184 1 98.88 54 ILE B N 1
ATOM 1671 C CA . ILE B 1 54 ? 0.617 -18.531 3.758 1 98.88 54 ILE B CA 1
ATOM 1672 C C . ILE B 1 54 ? 0.214 -19.781 2.961 1 98.88 54 ILE B C 1
ATOM 1674 O O . ILE B 1 54 ? 0.578 -20.891 3.32 1 98.88 54 ILE B O 1
ATOM 1678 N N . GLU B 1 55 ? -0.56 -19.578 1.945 1 98.88 55 GLU B N 1
ATOM 1679 C CA . GLU B 1 55 ? -0.887 -20.625 0.975 1 98.88 55 GLU B CA 1
ATOM 1680 C C . GLU B 1 55 ? -0.282 -20.312 -0.391 1 98.88 55 GLU B C 1
ATOM 1682 O O . GLU B 1 55 ? -0.67 -19.344 -1.041 1 98.88 55 GLU B O 1
ATOM 1687 N N . VAL B 1 56 ? 0.668 -21.078 -0.738 1 98.94 56 VAL B N 1
ATOM 1688 C CA . VAL B 1 56 ? 1.262 -20.953 -2.066 1 98.94 56 VAL B CA 1
ATOM 1689 C C . VAL B 1 56 ? 0.672 -22.016 -2.992 1 98.94 56 VAL B C 1
ATOM 1691 O O . VAL B 1 56 ? 0.77 -23.219 -2.713 1 98.94 56 VAL B O 1
ATOM 1694 N N . LEU B 1 57 ? 0.083 -21.578 -4.102 1 98.94 57 LEU B N 1
ATOM 1695 C CA . LEU B 1 57 ? -0.536 -22.484 -5.059 1 98.94 57 LEU B CA 1
ATOM 1696 C C . LEU B 1 57 ? 0.208 -22.453 -6.391 1 98.94 57 LEU B C 1
ATOM 1698 O O . LEU B 1 57 ? 0.787 -21.438 -6.766 1 98.94 57 LEU B O 1
ATOM 1702 N N . VAL B 1 58 ? 0.169 -23.594 -7.059 1 98.94 58 VAL B N 1
ATOM 1703 C CA . VAL B 1 58 ? 0.675 -23.688 -8.422 1 98.94 58 VAL B CA 1
ATOM 1704 C C . VAL B 1 58 ? -0.404 -24.25 -9.344 1 98.94 58 VAL B C 1
ATOM 1706 O O . VAL B 1 58 ? -1.272 -25 -8.891 1 98.94 58 VAL B O 1
ATOM 1709 N N . ALA B 1 59 ? -0.379 -23.828 -10.516 1 98.81 59 ALA B N 1
ATOM 1710 C CA . ALA B 1 59 ? -1.167 -24.406 -11.602 1 98.81 59 ALA B CA 1
ATOM 1711 C C . ALA B 1 59 ? -0.303 -25.297 -12.492 1 98.81 59 ALA B C 1
ATOM 1713 O O . ALA B 1 59 ? 0.815 -24.922 -12.852 1 98.81 59 ALA B O 1
ATOM 1714 N N . GLU B 1 60 ? -0.782 -26.438 -12.812 1 98.12 60 GLU B N 1
ATOM 1715 C CA . GLU B 1 60 ? 0 -27.328 -13.664 1 98.12 60 GLU B CA 1
ATOM 1716 C C . GLU B 1 60 ? -0.851 -27.906 -14.797 1 98.12 60 GLU B C 1
ATOM 1718 O O . GLU B 1 60 ? -2.064 -28.062 -14.648 1 98.12 60 GLU B O 1
ATOM 1723 N N . ILE B 1 61 ? -0.218 -28.109 -15.914 1 96.75 61 ILE B N 1
ATOM 1724 C CA . ILE B 1 61 ? -0.722 -28.906 -17.031 1 96.75 61 ILE B CA 1
ATOM 1725 C C . ILE B 1 61 ? 0.221 -30.078 -17.312 1 96.75 61 ILE B C 1
ATOM 1727 O O . ILE B 1 61 ? 1.42 -29.875 -17.516 1 96.75 61 ILE B O 1
ATOM 1731 N N . ASP B 1 62 ? -0.27 -31.266 -17.266 1 94.31 62 ASP B N 1
ATOM 1732 C CA . ASP B 1 62 ? 0.532 -32.469 -17.5 1 94.31 62 ASP B CA 1
ATOM 1733 C C . ASP B 1 62 ? 1.781 -32.469 -16.609 1 94.31 62 ASP B C 1
ATOM 1735 O O . ASP B 1 62 ? 2.893 -32.688 -17.109 1 94.31 62 ASP B O 1
ATOM 1739 N N . ALA B 1 63 ? 1.636 -32.062 -15.367 1 94.25 63 ALA B N 1
ATOM 1740 C CA . ALA B 1 63 ? 2.646 -32.125 -14.312 1 94.25 63 ALA B CA 1
ATOM 1741 C C . ALA B 1 63 ? 3.723 -31.062 -14.531 1 94.25 63 ALA B C 1
ATOM 1743 O O . ALA B 1 63 ? 4.781 -31.109 -13.898 1 94.25 63 ALA B O 1
ATOM 1744 N N . VAL B 1 64 ? 3.377 -30.172 -15.461 1 96.94 64 VAL B N 1
ATOM 1745 C CA . VAL B 1 64 ? 4.266 -29.031 -15.664 1 96.94 64 VAL B CA 1
ATOM 1746 C C . VAL B 1 64 ? 3.656 -27.781 -15.031 1 96.94 64 VAL B C 1
ATOM 1748 O O . VAL B 1 64 ? 2.539 -27.391 -15.375 1 96.94 64 VAL B O 1
ATOM 1751 N N . ILE B 1 65 ? 4.414 -27.172 -14.141 1 98.56 65 ILE B N 1
ATOM 1752 C CA . ILE B 1 65 ? 3.92 -25.969 -13.477 1 98.56 65 ILE B CA 1
ATOM 1753 C C . ILE B 1 65 ? 3.941 -24.797 -14.445 1 98.56 65 ILE B C 1
ATOM 1755 O O . ILE B 1 65 ? 4.969 -24.516 -15.07 1 98.56 65 ILE B O 1
ATOM 1759 N N . ILE B 1 66 ? 2.779 -24.078 -14.539 1 98.5 66 ILE B N 1
ATOM 1760 C CA . ILE B 1 66 ? 2.68 -23.016 -15.539 1 98.5 66 ILE B CA 1
ATOM 1761 C C . ILE B 1 66 ? 2.283 -21.703 -14.859 1 98.5 66 ILE B C 1
ATOM 1763 O O . ILE B 1 66 ? 2.221 -20.656 -15.516 1 98.5 66 ILE B O 1
ATOM 1767 N N . GLY B 1 67 ? 2 -21.734 -13.57 1 98.69 67 GLY B N 1
ATOM 1768 C CA . GLY B 1 67 ? 1.603 -20.531 -12.852 1 98.69 67 GLY B CA 1
ATOM 1769 C C . GLY B 1 67 ? 1.677 -20.688 -11.344 1 98.69 67 GLY B C 1
ATOM 1770 O O . GLY B 1 67 ? 1.839 -21.797 -10.836 1 98.69 67 GLY B O 1
ATOM 1771 N N . SER B 1 68 ? 1.571 -19.562 -10.664 1 98.94 68 SER B N 1
ATOM 1772 C CA . SER B 1 68 ? 1.666 -19.547 -9.211 1 98.94 68 SER B CA 1
ATOM 1773 C C . SER B 1 68 ? 0.859 -18.406 -8.617 1 98.94 68 SER B C 1
ATOM 1775 O O . SER B 1 68 ? 0.403 -17.516 -9.344 1 98.94 68 SER B O 1
ATOM 1777 N N . GLY B 1 69 ? 0.606 -18.406 -7.367 1 98.88 69 GLY B N 1
ATOM 1778 C CA . GLY B 1 69 ? 0.055 -17.344 -6.535 1 98.88 69 GLY B CA 1
ATOM 1779 C C . GLY B 1 69 ? 0.038 -17.688 -5.059 1 98.88 69 GLY B C 1
ATOM 1780 O O . GLY B 1 69 ? 0.169 -18.859 -4.691 1 98.88 69 GLY B O 1
ATOM 1781 N N . TYR B 1 70 ? -0.02 -16.688 -4.289 1 98.94 70 TYR B N 1
ATOM 1782 C CA . TYR B 1 70 ? -0.142 -17 -2.867 1 98.94 70 TYR B CA 1
ATOM 1783 C C . TYR B 1 70 ? -1.142 -16.062 -2.197 1 98.94 70 TYR B C 1
ATOM 1785 O O . TYR B 1 70 ? -1.496 -15.016 -2.752 1 98.94 70 TYR B O 1
ATOM 1793 N N . ALA B 1 71 ? -1.605 -16.438 -1.088 1 98.94 71 ALA B N 1
ATOM 1794 C CA . ALA B 1 71 ? -2.307 -15.609 -0.118 1 98.94 71 ALA B CA 1
ATOM 1795 C C . ALA B 1 71 ? -1.646 -15.688 1.256 1 98.94 71 ALA B C 1
ATOM 1797 O O . ALA B 1 71 ? -1.249 -16.766 1.699 1 98.94 71 ALA B O 1
ATOM 1798 N N . ARG B 1 72 ? -1.479 -14.586 1.843 1 98.88 72 ARG B N 1
ATOM 1799 C CA . ARG B 1 72 ? -0.969 -14.469 3.205 1 98.88 72 ARG B CA 1
ATOM 1800 C C . ARG B 1 72 ? -2.01 -13.852 4.129 1 98.88 72 ARG B C 1
ATOM 1802 O O . ARG B 1 72 ? -2.604 -12.82 3.803 1 98.88 72 ARG B O 1
ATOM 1809 N N . ILE B 1 73 ? -2.256 -14.477 5.219 1 98.81 73 ILE B N 1
ATOM 1810 C CA . ILE B 1 73 ? -3.115 -13.867 6.23 1 98.81 73 ILE B CA 1
ATOM 1811 C C . ILE B 1 73 ? -2.363 -12.742 6.938 1 98.81 73 ILE B C 1
ATOM 1813 O O . ILE B 1 73 ? -1.281 -12.961 7.488 1 98.81 73 ILE B O 1
ATOM 1817 N N . THR B 1 74 ? -2.918 -11.586 6.906 1 98.56 74 THR B N 1
ATOM 1818 C CA . THR B 1 74 ? -2.268 -10.383 7.414 1 98.56 74 THR B CA 1
ATOM 1819 C C . THR B 1 74 ? -3.168 -9.656 8.414 1 98.56 74 THR B C 1
ATOM 1821 O O . THR B 1 74 ? -4.375 -9.531 8.188 1 98.56 74 THR B O 1
ATOM 1824 N N . ALA B 1 75 ? -2.59 -9.211 9.508 1 98.38 75 ALA B N 1
ATOM 1825 C CA . ALA B 1 75 ? -3.352 -8.414 10.469 1 98.38 75 ALA B CA 1
ATOM 1826 C C . ALA B 1 75 ? -3.736 -7.062 9.875 1 98.38 75 ALA B C 1
ATOM 1828 O O . ALA B 1 75 ? -2.926 -6.418 9.203 1 98.38 75 ALA B O 1
ATOM 1829 N N . ALA B 1 76 ? -4.953 -6.672 10.086 1 98.25 76 ALA B N 1
ATOM 1830 C CA . ALA B 1 76 ? -5.434 -5.375 9.602 1 98.25 76 ALA B CA 1
ATOM 1831 C C . ALA B 1 76 ? -5.168 -4.277 10.633 1 98.25 76 ALA B C 1
ATOM 1833 O O . ALA B 1 76 ? -4.84 -4.566 11.781 1 98.25 76 ALA B O 1
ATOM 1834 N N . LYS B 1 77 ? -5.23 -3.018 10.172 1 97.81 77 LYS B N 1
ATOM 1835 C CA . LYS B 1 77 ? -5.18 -1.884 11.086 1 97.81 77 LYS B CA 1
ATOM 1836 C C . LYS B 1 77 ? -6.355 -1.91 12.062 1 97.81 77 LYS B C 1
ATOM 1838 O O . LYS B 1 77 ? -7.441 -2.383 11.719 1 97.81 77 LYS B O 1
ATOM 1843 N N . PRO B 1 78 ? -6.141 -1.373 13.219 1 97.5 78 PRO B N 1
ATOM 1844 C CA . PRO B 1 78 ? -7.164 -1.479 14.258 1 97.5 78 PRO B CA 1
ATOM 1845 C C . PRO B 1 78 ? -8.453 -0.739 13.898 1 97.5 78 PRO B C 1
ATOM 1847 O O . PRO B 1 78 ? -9.508 -1.003 14.484 1 97.5 78 PRO B O 1
ATOM 1850 N N . TYR B 1 79 ? -8.391 0.126 12.984 1 98.25 79 TYR B N 1
ATOM 1851 C CA . TYR B 1 79 ? -9.562 0.938 12.672 1 98.25 79 TYR B CA 1
ATOM 1852 C C . TYR B 1 79 ? -10.383 0.304 11.555 1 98.25 79 TYR B C 1
ATOM 1854 O O . TYR B 1 79 ? -11.406 0.856 11.133 1 98.25 79 TYR B O 1
ATOM 1862 N N . LEU B 1 80 ? -10.023 -0.834 11.047 1 98.25 80 LEU B N 1
ATOM 1863 C CA . LEU B 1 80 ? -10.75 -1.539 10.008 1 98.25 80 LEU B CA 1
ATOM 1864 C C . LEU B 1 80 ? -11.727 -2.549 10.609 1 98.25 80 LEU B C 1
ATOM 1866 O O . LEU B 1 80 ? -11.508 -3.043 11.711 1 98.25 80 LEU B O 1
ATOM 1870 N N . LYS B 1 81 ? -12.719 -2.881 9.844 1 97.44 81 LYS B N 1
ATOM 1871 C CA . LYS B 1 81 ? -13.766 -3.797 10.289 1 97.44 81 LYS B CA 1
ATOM 1872 C C . LYS B 1 81 ? -13.227 -5.219 10.438 1 97.44 81 LYS B C 1
ATOM 1874 O O . LYS B 1 81 ? -13.516 -5.902 11.414 1 97.44 81 LYS B O 1
ATOM 1879 N N . HIS B 1 82 ? -12.492 -5.648 9.461 1 97 82 HIS B N 1
ATOM 1880 C CA . HIS B 1 82 ? -11.914 -6.984 9.492 1 97 82 HIS B CA 1
ATOM 1881 C C . HIS B 1 82 ? -10.594 -6.996 10.266 1 97 82 HIS B C 1
ATOM 1883 O O . HIS B 1 82 ? -9.734 -6.133 10.047 1 97 82 HIS B O 1
ATOM 1889 N N . PRO B 1 83 ? -10.438 -7.922 11.141 1 97.62 83 PRO B N 1
ATOM 1890 C CA . PRO B 1 83 ? -9.195 -7.977 11.914 1 97.62 83 PRO B CA 1
ATOM 1891 C C . PRO B 1 83 ? -8 -8.461 11.086 1 97.62 83 PRO B C 1
ATOM 1893 O O . PRO B 1 83 ? -6.855 -8.172 11.43 1 97.62 83 PRO B O 1
ATOM 1896 N N . ASN B 1 84 ? -8.336 -9.273 10.016 1 98.56 84 ASN B N 1
ATOM 1897 C CA . ASN B 1 84 ? -7.336 -9.812 9.102 1 98.56 84 ASN B CA 1
ATOM 1898 C C . ASN B 1 84 ? -7.836 -9.797 7.656 1 98.56 84 ASN B C 1
ATOM 1900 O O . ASN B 1 84 ? -9.047 -9.734 7.418 1 98.56 84 ASN B O 1
ATOM 1904 N N . TYR B 1 85 ? -6.965 -9.828 6.801 1 98.75 85 TYR B N 1
ATOM 1905 C CA . TYR B 1 85 ? -7.277 -9.992 5.387 1 98.75 85 TYR B CA 1
ATOM 1906 C C . TYR B 1 85 ? -6.242 -10.867 4.691 1 98.75 85 TYR B C 1
ATOM 1908 O O . TYR B 1 85 ? -5.184 -11.148 5.258 1 98.75 85 TYR B O 1
ATOM 1916 N N . GLY B 1 86 ? -6.625 -11.414 3.578 1 98.88 86 GLY B N 1
ATOM 1917 C CA . GLY B 1 86 ? -5.672 -12.117 2.732 1 98.88 86 GLY B CA 1
ATOM 1918 C C . GLY B 1 86 ? -4.945 -11.203 1.764 1 98.88 86 GLY B C 1
ATOM 1919 O O . GLY B 1 86 ? -5.574 -10.445 1.025 1 98.88 86 GLY B O 1
ATOM 1920 N N . TYR B 1 87 ? -3.686 -11.258 1.84 1 98.94 87 TYR B N 1
ATOM 1921 C CA . TYR B 1 87 ? -2.873 -10.516 0.88 1 98.94 87 TYR B CA 1
ATOM 1922 C C . TYR B 1 87 ? -2.367 -11.438 -0.227 1 98.94 87 TYR B C 1
ATOM 1924 O O . TYR B 1 87 ? -1.74 -12.461 0.046 1 98.94 87 TYR B O 1
ATOM 1932 N N . LEU B 1 88 ? -2.666 -11.062 -1.456 1 98.88 88 LEU B N 1
ATOM 1933 C CA . LEU B 1 88 ? -2.287 -11.883 -2.6 1 98.88 88 LEU B CA 1
ATOM 1934 C C . LEU B 1 88 ? -1.004 -11.367 -3.24 1 98.88 88 LEU B C 1
ATOM 1936 O O . LEU B 1 88 ? -0.786 -10.156 -3.314 1 98.88 88 LEU B O 1
ATOM 1940 N N . GLY B 1 89 ? -0.205 -12.281 -3.699 1 98.62 89 GLY B N 1
ATOM 1941 C CA . GLY B 1 89 ? 0.986 -11.961 -4.469 1 98.62 89 GLY B CA 1
ATOM 1942 C C . GLY B 1 89 ? 1.563 -13.148 -5.207 1 98.62 89 GLY B C 1
ATOM 1943 O O . GLY B 1 89 ? 0.914 -14.195 -5.316 1 98.62 89 GLY B O 1
ATOM 1944 N N . PHE B 1 90 ? 2.715 -12.875 -5.82 1 98.44 90 PHE B N 1
ATOM 1945 C CA . PHE B 1 90 ? 3.471 -13.914 -6.512 1 98.44 90 PHE B CA 1
ATOM 1946 C C . PHE B 1 90 ? 2.65 -14.508 -7.652 1 98.44 90 PHE B C 1
ATOM 1948 O O . PHE B 1 90 ? 2.691 -15.719 -7.883 1 98.44 90 PHE B O 1
ATOM 1955 N N . MET B 1 91 ? 1.8 -13.648 -8.227 1 98.25 91 MET B N 1
ATOM 1956 C CA . MET B 1 91 ? 0.944 -14.078 -9.328 1 98.25 91 MET B CA 1
ATOM 1957 C C . MET B 1 91 ? 1.734 -14.172 -10.633 1 98.25 91 MET B C 1
ATOM 1959 O O . MET B 1 91 ? 2.135 -13.148 -11.188 1 98.25 91 MET B O 1
ATOM 1963 N N . PHE B 1 92 ? 1.973 -15.297 -11.062 1 98.5 92 PHE B N 1
ATOM 1964 C CA . PHE B 1 92 ? 2.754 -15.523 -12.273 1 98.5 92 PHE B CA 1
ATOM 1965 C C . PHE B 1 92 ? 2.104 -16.594 -13.148 1 98.5 92 PHE B C 1
ATOM 1967 O O . PHE B 1 92 ? 1.646 -17.625 -12.641 1 98.5 92 PHE B O 1
ATOM 1974 N N . THR B 1 93 ? 1.971 -16.297 -14.367 1 97.81 93 THR B N 1
ATOM 1975 C CA . THR B 1 93 ? 1.606 -17.266 -15.406 1 97.81 93 THR B CA 1
ATOM 1976 C C . THR B 1 93 ? 2.656 -17.281 -16.516 1 97.81 93 THR B C 1
ATOM 1978 O O . THR B 1 93 ? 3.006 -16.234 -17.062 1 97.81 93 THR B O 1
ATOM 1981 N N . ASP B 1 94 ? 3.137 -18.438 -16.781 1 97 94 ASP B N 1
ATOM 1982 C CA . ASP B 1 94 ? 4.039 -18.578 -17.906 1 97 94 ASP B CA 1
ATOM 1983 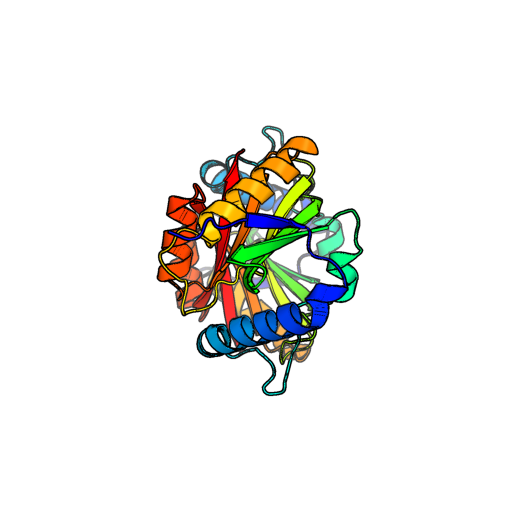C C . ASP B 1 94 ? 3.469 -17.906 -19.156 1 97 94 ASP B C 1
ATOM 1985 O O . ASP B 1 94 ? 2.305 -18.109 -19.5 1 97 94 ASP B O 1
ATOM 1989 N N . PRO B 1 95 ? 4.293 -17.109 -19.781 1 95.25 95 PRO B N 1
ATOM 1990 C CA . PRO B 1 95 ? 3.803 -16.344 -20.922 1 95.25 95 PRO B CA 1
ATOM 1991 C C . PRO B 1 95 ? 3.158 -17.234 -21.984 1 95.25 95 PRO B C 1
A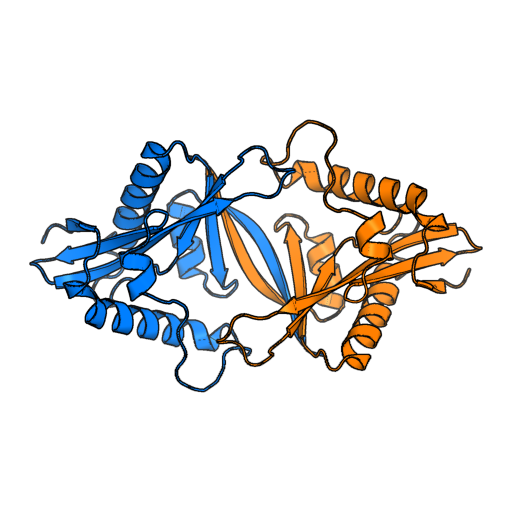TOM 1993 O O . PRO B 1 95 ? 2.174 -16.828 -22.625 1 95.25 95 PRO B O 1
ATOM 1996 N N . LYS B 1 96 ? 3.578 -18.438 -22.156 1 95 96 LYS B N 1
ATOM 1997 C CA . LYS B 1 96 ? 3.068 -19.359 -23.172 1 95 96 LYS B CA 1
ATOM 1998 C C . LYS B 1 96 ? 1.65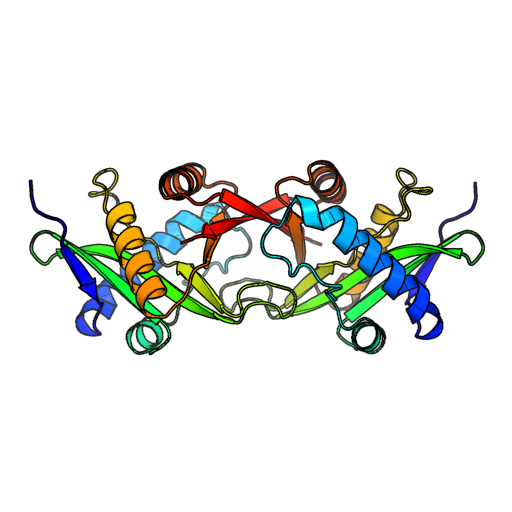7 -19.828 -22.828 1 95 96 LYS B C 1
ATOM 2000 O O . LYS B 1 96 ? 0.963 -20.391 -23.672 1 95 96 LYS B O 1
ATOM 2005 N N . HIS B 1 97 ? 1.263 -19.578 -21.656 1 95.5 97 HIS B N 1
ATOM 2006 C CA . HIS B 1 97 ? -0.017 -20.109 -21.203 1 95.5 97 HIS B CA 1
ATOM 2007 C C . HIS B 1 97 ? -0.963 -19 -20.781 1 95.5 97 HIS B C 1
ATOM 2009 O O . HIS B 1 97 ? -1.968 -19.25 -20.109 1 95.5 97 HIS B O 1
ATOM 2015 N N . ARG B 1 98 ? -0.62 -17.75 -21.125 1 93 98 ARG B N 1
ATOM 2016 C CA . ARG B 1 98 ? -1.476 -16.641 -20.766 1 93 98 ARG B CA 1
ATOM 2017 C C . ARG B 1 98 ? -2.736 -16.594 -21.625 1 93 98 ARG B C 1
ATOM 2019 O O . ARG B 1 98 ? -2.752 -17.141 -22.734 1 93 98 ARG B O 1
ATOM 2026 N N . GLY B 1 99 ? -3.771 -16.047 -21.016 1 90.56 99 GLY B N 1
ATOM 2027 C CA . GLY B 1 99 ? -5.043 -15.969 -21.719 1 90.56 99 GLY B CA 1
ATOM 2028 C C . GLY B 1 99 ? -5.852 -17.25 -21.625 1 90.56 99 GLY B C 1
ATOM 2029 O O . GLY B 1 99 ? -6.867 -17.391 -22.312 1 90.56 99 GLY B O 1
ATOM 2030 N N . LYS B 1 100 ? -5.414 -18.188 -20.766 1 91.75 100 LYS B N 1
ATOM 2031 C CA . LYS B 1 100 ? -6.07 -19.484 -20.641 1 91.75 100 LYS B CA 1
ATOM 2032 C C . LYS B 1 100 ? -6.805 -19.625 -19.312 1 91.75 100 LYS B C 1
ATOM 2034 O O . LYS B 1 100 ? -7.281 -20.703 -18.969 1 91.75 100 LYS B O 1
ATOM 2039 N N . GLY B 1 101 ? -6.812 -18.578 -18.516 1 93.75 101 GLY B N 1
ATOM 2040 C CA . GLY B 1 101 ? -7.562 -18.594 -17.266 1 93.75 101 GLY B CA 1
ATOM 2041 C C . GLY B 1 101 ? -6.75 -19.078 -16.078 1 93.75 101 GLY B C 1
ATOM 2042 O O . GLY B 1 101 ? -7.305 -19.391 -15.023 1 93.75 101 GLY B O 1
ATOM 2043 N N . VAL B 1 102 ? -5.461 -19.172 -16.188 1 96.81 102 VAL B N 1
ATOM 2044 C CA . VAL B 1 102 ? -4.59 -19.688 -15.141 1 96.81 102 VAL B CA 1
ATOM 2045 C C . VAL B 1 102 ? -4.711 -18.828 -13.891 1 96.81 102 VAL B C 1
ATOM 2047 O O . VAL B 1 102 ? -5.004 -19.328 -12.805 1 96.81 102 VAL B O 1
ATOM 2050 N N . ASN B 1 103 ? -4.59 -17.578 -14.062 1 96.44 103 ASN B N 1
ATOM 2051 C CA . ASN B 1 103 ? -4.645 -16.641 -12.938 1 96.44 103 ASN B CA 1
ATOM 2052 C C . ASN B 1 103 ? -6.004 -16.672 -12.25 1 96.44 103 ASN B C 1
ATOM 2054 O O . ASN B 1 103 ? -6.086 -16.672 -11.023 1 96.44 103 ASN B O 1
ATOM 2058 N N . SER B 1 104 ? -6.984 -16.719 -13.039 1 96.25 104 SER B N 1
ATOM 2059 C CA . SER B 1 104 ? -8.344 -16.75 -12.5 1 96.25 104 SER B CA 1
ATOM 2060 C C . SER B 1 104 ? -8.562 -17.984 -11.633 1 96.25 104 SER B C 1
ATOM 2062 O O . SER B 1 104 ? -9.188 -17.906 -10.57 1 96.25 104 SER B O 1
ATOM 2064 N N . LYS B 1 105 ? -8.086 -19.078 -12.047 1 9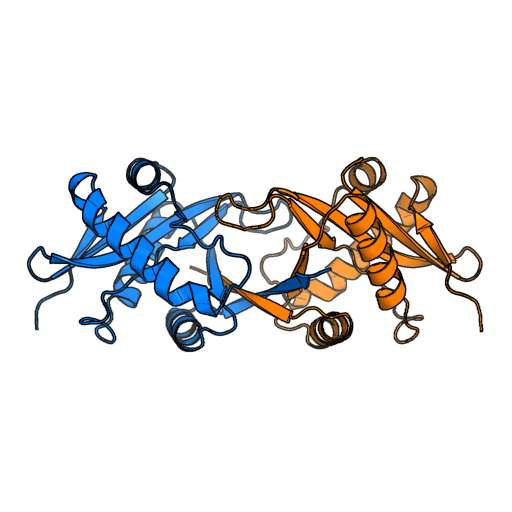7.69 105 LYS B N 1
ATOM 2065 C CA . LYS B 1 105 ? -8.242 -20.312 -11.297 1 97.69 105 LYS B CA 1
ATOM 2066 C C . LYS B 1 105 ? -7.457 -20.266 -9.992 1 97.69 105 LYS B C 1
ATOM 2068 O O . LYS B 1 105 ? -7.941 -20.734 -8.953 1 97.69 105 LYS B O 1
ATOM 2073 N N . ILE B 1 106 ? -6.293 -19.719 -10.047 1 98.62 106 ILE B N 1
ATOM 2074 C CA . ILE B 1 106 ? -5.477 -19.578 -8.852 1 98.62 106 ILE B CA 1
ATOM 2075 C C . ILE B 1 106 ? -6.168 -18.641 -7.859 1 98.62 106 ILE B C 1
ATOM 2077 O O . ILE B 1 106 ? -6.285 -18.969 -6.672 1 98.62 106 ILE B O 1
ATOM 2081 N N . ILE B 1 107 ? -6.629 -17.5 -8.328 1 98.62 107 ILE B N 1
ATOM 2082 C CA . ILE B 1 107 ? -7.301 -16.531 -7.469 1 98.62 107 ILE B CA 1
ATOM 2083 C C . ILE B 1 107 ? -8.531 -17.172 -6.832 1 98.62 107 ILE B C 1
ATOM 2085 O O . ILE B 1 107 ? -8.781 -17 -5.637 1 98.62 107 ILE B O 1
ATOM 2089 N N . ALA B 1 108 ? -9.289 -17.922 -7.594 1 98.19 108 ALA B N 1
ATOM 2090 C CA . ALA B 1 108 ? -10.477 -18.594 -7.066 1 98.19 108 ALA B CA 1
ATOM 2091 C C . ALA B 1 108 ? -10.102 -19.562 -5.945 1 98.19 108 ALA B C 1
ATOM 2093 O O . ALA B 1 108 ? -10.766 -19.609 -4.91 1 98.19 108 ALA B O 1
ATOM 2094 N N . ALA B 1 109 ? -9.062 -20.281 -6.18 1 98.75 109 ALA B N 1
ATOM 2095 C CA . ALA B 1 109 ? -8.609 -21.234 -5.168 1 98.75 109 ALA B CA 1
ATOM 2096 C C . ALA B 1 109 ? -8.133 -20.516 -3.912 1 98.75 109 ALA B C 1
ATOM 2098 O O . ALA B 1 109 ? -8.391 -20.953 -2.793 1 98.75 109 ALA B O 1
ATOM 2099 N N . LEU B 1 110 ? -7.438 -19.422 -4.078 1 98.88 110 LEU B N 1
ATOM 2100 C CA . LEU B 1 110 ? -6.969 -18.641 -2.939 1 98.88 110 LEU B CA 1
ATOM 2101 C C . LEU B 1 110 ? -8.141 -18.016 -2.188 1 98.88 110 LEU B C 1
ATOM 2103 O O . LEU B 1 110 ? -8.117 -17.938 -0.957 1 98.88 110 LEU B O 1
ATOM 2107 N N . LYS B 1 111 ? -9.109 -17.531 -2.904 1 98.56 111 LYS B N 1
ATOM 2108 C CA . LYS B 1 111 ? -10.328 -17.047 -2.271 1 98.56 111 LYS B CA 1
ATOM 2109 C C . LYS B 1 111 ? -10.969 -18.109 -1.396 1 98.56 111 LYS B C 1
ATOM 2111 O O . LYS B 1 111 ? -11.367 -17.844 -0.261 1 98.56 111 LYS B O 1
ATOM 2116 N N . ASN B 1 112 ? -11.062 -19.297 -1.944 1 98.31 112 ASN B N 1
ATOM 2117 C CA . ASN B 1 112 ? -11.641 -20.406 -1.2 1 98.31 112 ASN B CA 1
ATOM 2118 C C . ASN B 1 112 ? -10.836 -20.719 0.058 1 98.31 112 ASN B C 1
ATOM 2120 O O . ASN B 1 112 ? -11.406 -20.969 1.122 1 98.31 112 ASN B O 1
ATOM 2124 N N . TRP B 1 113 ? -9.539 -20.719 -0.078 1 98.62 113 TRP B N 1
ATOM 2125 C CA . TRP B 1 113 ? -8.672 -20.953 1.071 1 98.62 113 TRP B CA 1
ATOM 2126 C C . TRP B 1 113 ? -8.898 -19.906 2.146 1 98.62 113 TRP B C 1
ATOM 2128 O O . TRP B 1 113 ? -9.07 -20.234 3.322 1 98.62 113 TRP B O 1
ATOM 2138 N N . CYS B 1 114 ? -8.906 -18.672 1.779 1 98.69 114 CYS B N 1
ATOM 2139 C CA . CYS B 1 114 ? -9.141 -17.578 2.719 1 98.69 114 CYS B CA 1
ATOM 2140 C C . CYS B 1 114 ? -10.508 -17.719 3.385 1 98.69 114 CYS B C 1
ATOM 2142 O O . CYS B 1 114 ? -10.625 -17.547 4.602 1 98.69 114 CYS B O 1
ATOM 2144 N N . HIS B 1 115 ? -11.438 -18.016 2.586 1 97.75 115 HIS B N 1
ATOM 2145 C CA . HIS B 1 115 ? -12.789 -18.188 3.098 1 97.75 115 HIS B CA 1
ATOM 2146 C C . HIS B 1 115 ? -12.844 -19.297 4.148 1 97.75 115 HIS B C 1
ATOM 2148 O O . HIS B 1 115 ? -13.523 -19.156 5.168 1 97.75 115 HIS B O 1
ATOM 2154 N N . SER B 1 116 ? -12.164 -20.344 3.916 1 97.88 116 SER B N 1
ATOM 2155 C CA . SER B 1 116 ? -12.133 -21.469 4.84 1 97.88 116 SER B CA 1
ATOM 2156 C C . SER B 1 116 ? -11.539 -21.078 6.184 1 97.88 116 SER B C 1
ATOM 2158 O O . SER B 1 116 ? -11.727 -21.766 7.184 1 97.88 116 SER B O 1
ATOM 2160 N N . LEU B 1 117 ? -10.789 -19.984 6.227 1 97.81 117 LEU B N 1
ATOM 2161 C CA . LEU B 1 117 ? -10.172 -19.484 7.445 1 97.81 117 LEU B CA 1
ATOM 2162 C C . LEU B 1 117 ? -10.953 -18.281 7.996 1 97.81 117 LEU B C 1
ATOM 2164 O O . LEU B 1 117 ? -10.445 -17.547 8.836 1 97.81 117 LEU B O 1
ATOM 2168 N N . ASP B 1 118 ? -12.102 -18 7.398 1 97.62 118 ASP B N 1
ATOM 2169 C CA . ASP B 1 118 ? -12.984 -16.906 7.809 1 97.62 118 ASP B CA 1
ATOM 2170 C C . ASP B 1 118 ? -12.352 -15.555 7.504 1 97.62 118 ASP B C 1
ATOM 2172 O O . ASP B 1 118 ? -12.453 -14.617 8.305 1 97.62 118 ASP B O 1
ATOM 2176 N N . ILE B 1 119 ? -11.617 -15.555 6.48 1 98.12 119 ILE B N 1
ATOM 2177 C CA . ILE B 1 119 ? -11.094 -14.305 5.926 1 98.12 119 ILE B CA 1
ATOM 2178 C C . ILE B 1 119 ? -11.984 -13.836 4.781 1 98.12 119 ILE B C 1
ATOM 2180 O O . ILE B 1 119 ? -12.18 -14.555 3.799 1 98.12 119 ILE B O 1
ATOM 2184 N N . TYR B 1 120 ? -12.414 -12.523 4.848 1 97 120 TYR B N 1
ATOM 2185 C CA . TYR B 1 120 ? -13.453 -12.102 3.912 1 97 120 TYR B CA 1
ATOM 2186 C C . TYR B 1 120 ? -13.016 -10.859 3.146 1 97 120 TYR B C 1
ATOM 2188 O O . TYR B 1 120 ? -13.82 -10.227 2.457 1 97 120 TYR B O 1
ATOM 2196 N N . GLU B 1 121 ? -11.828 -10.469 3.328 1 98.5 121 GLU B N 1
ATOM 2197 C CA . GLU B 1 121 ? -11.219 -9.367 2.596 1 98.5 121 GLU B CA 1
ATOM 2198 C C . GLU B 1 121 ? -9.883 -9.781 1.98 1 98.5 121 GLU B C 1
ATOM 2200 O O . GLU B 1 121 ? -9.047 -10.398 2.648 1 98.5 121 GLU B O 1
ATOM 2205 N N . LEU B 1 122 ? -9.75 -9.539 0.701 1 98.81 122 LEU B N 1
ATOM 2206 C CA . LEU B 1 122 ? -8.484 -9.766 0.012 1 98.81 122 LEU B CA 1
ATOM 2207 C C . LEU B 1 122 ? -7.918 -8.453 -0.524 1 98.81 122 LEU B C 1
ATOM 2209 O O . LEU B 1 122 ? -8.664 -7.598 -0.992 1 98.81 122 LEU B O 1
ATOM 2213 N N . ARG B 1 123 ? -6.645 -8.336 -0.468 1 98.88 123 ARG B N 1
ATOM 2214 C CA . ARG B 1 123 ? -5.949 -7.168 -1.006 1 98.88 123 ARG B CA 1
ATOM 2215 C C . ARG B 1 123 ? -4.711 -7.586 -1.793 1 98.88 123 ARG B C 1
ATOM 2217 O O . ARG B 1 123 ? -4.188 -8.68 -1.599 1 98.88 123 ARG B O 1
ATOM 2224 N N . LEU B 1 124 ? -4.293 -6.77 -2.625 1 98.88 124 LEU B N 1
ATOM 2225 C CA . LEU B 1 124 ? -3.041 -6.918 -3.357 1 98.88 124 LEU B CA 1
ATOM 2226 C C . LEU B 1 124 ? -2.529 -5.566 -3.848 1 98.88 124 LEU B C 1
ATOM 2228 O O . LEU B 1 124 ? -3.252 -4.57 -3.795 1 98.88 124 LEU B O 1
ATOM 2232 N N . ASP B 1 125 ? -1.295 -5.543 -4.242 1 98.81 125 ASP B N 1
ATOM 2233 C CA . ASP B 1 125 ? -0.702 -4.383 -4.902 1 98.81 125 ASP B CA 1
ATOM 2234 C C . ASP B 1 125 ? -0.302 -4.711 -6.34 1 98.81 125 ASP B C 1
ATOM 2236 O O . ASP B 1 125 ? 0.2 -5.805 -6.613 1 98.81 125 ASP B O 1
ATOM 2240 N N . VAL B 1 126 ? -0.496 -3.795 -7.164 1 98.69 126 VAL B N 1
ATOM 2241 C CA . VAL B 1 126 ? -0.125 -3.906 -8.57 1 98.69 126 VAL B CA 1
ATOM 2242 C C . VAL B 1 126 ? 0.463 -2.582 -9.055 1 98.69 126 VAL B C 1
ATOM 2244 O O . VAL B 1 126 ? 0.01 -1.509 -8.648 1 98.69 126 VAL B O 1
ATOM 2247 N N . TYR B 1 127 ? 1.451 -2.648 -9.891 1 98.69 127 TYR B N 1
ATOM 2248 C CA . TYR B 1 127 ? 2.039 -1.422 -10.422 1 98.69 127 TYR B CA 1
ATOM 2249 C C . TYR B 1 127 ? 1.021 -0.638 -11.242 1 98.69 127 TYR B C 1
ATOM 2251 O O . TYR B 1 127 ? 0.322 -1.206 -12.086 1 98.69 127 TYR B O 1
ATOM 2259 N N . ASN B 1 128 ? 0.994 0.642 -10.938 1 98.5 128 ASN B N 1
ATOM 2260 C CA . ASN B 1 128 ? 0.065 1.536 -11.617 1 98.5 128 ASN B CA 1
ATOM 2261 C C . ASN B 1 128 ? 0.222 1.458 -13.133 1 98.5 128 ASN B C 1
ATOM 2263 O O . ASN B 1 128 ? -0.759 1.577 -13.875 1 98.5 128 ASN B O 1
ATOM 2267 N N . ASP B 1 129 ? 1.371 1.206 -13.711 1 97.94 129 ASP B N 1
ATOM 2268 C CA . ASP B 1 129 ? 1.667 1.208 -15.141 1 97.94 129 ASP B CA 1
ATOM 2269 C C . ASP B 1 129 ? 1.559 -0.199 -15.727 1 97.94 129 ASP B C 1
ATOM 2271 O O . ASP B 1 129 ? 2.139 -0.486 -16.781 1 97.94 129 ASP B O 1
ATOM 2275 N N . ASN B 1 130 ? 0.895 -1.073 -15.039 1 96.88 130 ASN B N 1
ATOM 2276 C CA . ASN B 1 130 ? 0.591 -2.412 -15.531 1 96.88 130 ASN B CA 1
ATOM 2277 C C . ASN B 1 130 ? -0.904 -2.592 -15.781 1 96.88 130 ASN B C 1
ATOM 2279 O O . ASN B 1 130 ? -1.569 -3.348 -15.07 1 96.88 130 ASN B O 1
ATOM 2283 N N . PRO B 1 131 ? -1.403 -2.008 -16.859 1 96.56 131 PRO B N 1
ATOM 2284 C CA . PRO B 1 131 ? -2.85 -2.023 -17.094 1 96.56 131 PRO B CA 1
ATOM 2285 C C . PRO B 1 131 ? -3.395 -3.432 -17.328 1 96.56 131 PRO B C 1
ATOM 2287 O O . PRO B 1 131 ? -4.543 -3.715 -16.984 1 96.56 131 PRO B O 1
ATOM 2290 N N . SER B 1 132 ? -2.588 -4.277 -17.891 1 94.25 132 SER B N 1
ATOM 2291 C CA . SER B 1 132 ? -3.037 -5.645 -18.141 1 94.25 132 SER B CA 1
ATOM 2292 C C . SER B 1 132 ? -3.332 -6.371 -16.828 1 94.25 132 SER B C 1
ATOM 2294 O O . SER B 1 132 ? -4.367 -7.027 -16.688 1 94.25 132 SER B O 1
ATOM 2296 N N . ALA B 1 133 ? -2.467 -6.234 -15.867 1 96.06 133 ALA B N 1
ATOM 2297 C CA . ALA B 1 133 ? -2.676 -6.855 -14.562 1 96.06 133 ALA B CA 1
ATOM 2298 C C . ALA B 1 133 ? -3.875 -6.238 -13.852 1 96.06 133 ALA B C 1
ATOM 2300 O O . ALA B 1 133 ? -4.691 -6.953 -13.258 1 96.06 133 ALA B O 1
ATOM 2301 N N . ILE B 1 134 ? -3.996 -4.941 -13.898 1 97.94 134 ILE B N 1
ATOM 2302 C CA . ILE B 1 134 ? -5.109 -4.238 -13.266 1 97.94 134 ILE B CA 1
ATOM 2303 C C . ILE B 1 134 ? -6.43 -4.77 -13.82 1 97.94 134 ILE B C 1
ATOM 2305 O O . ILE B 1 134 ? -7.344 -5.094 -13.062 1 97.94 134 ILE B O 1
ATOM 2309 N N . LYS B 1 135 ? -6.484 -4.887 -15.141 1 96.44 135 LYS B N 1
ATOM 2310 C CA . LYS B 1 135 ? -7.691 -5.383 -15.797 1 96.44 135 LYS B CA 1
ATOM 2311 C C . LYS B 1 135 ? -8.008 -6.809 -15.352 1 96.44 135 LYS B C 1
ATOM 2313 O O . LYS B 1 135 ? -9.172 -7.148 -15.125 1 96.44 135 LYS B O 1
ATOM 2318 N N . ALA B 1 136 ? -7.02 -7.625 -15.266 1 95.25 136 ALA B N 1
ATOM 2319 C CA . ALA B 1 136 ? -7.203 -9.008 -14.828 1 95.25 136 ALA B CA 1
ATOM 2320 C C . ALA B 1 136 ? -7.785 -9.07 -13.422 1 95.25 136 ALA B C 1
ATOM 2322 O O . ALA B 1 136 ? -8.688 -9.859 -13.148 1 95.25 136 ALA B O 1
ATOM 2323 N N . TYR B 1 137 ? -7.277 -8.227 -12.516 1 98 137 TYR B N 1
ATOM 2324 C CA . TYR B 1 137 ? -7.758 -8.227 -11.141 1 98 137 TYR B CA 1
ATOM 2325 C C . TYR B 1 137 ? -9.164 -7.652 -11.055 1 98 137 TYR B C 1
ATOM 2327 O O . TYR B 1 137 ? -9.977 -8.102 -10.242 1 98 137 TYR B O 1
ATOM 2335 N N . GLU B 1 138 ? -9.414 -6.641 -11.891 1 98.12 138 GLU B N 1
ATOM 2336 C CA . GLU B 1 138 ? -10.773 -6.117 -11.961 1 98.12 138 GLU B CA 1
ATOM 2337 C C . GLU B 1 138 ? -11.758 -7.199 -12.398 1 98.12 138 GLU B C 1
ATOM 2339 O O . GLU B 1 138 ? -12.852 -7.309 -11.844 1 98.12 138 GLU B O 1
ATOM 2344 N N . LYS B 1 139 ? -11.383 -7.992 -13.344 1 96.19 139 LYS B N 1
ATOM 2345 C CA . LYS B 1 139 ? -12.219 -9.094 -13.812 1 96.19 139 LYS B CA 1
ATOM 2346 C C . LYS B 1 139 ? -12.453 -10.109 -12.695 1 96.19 139 LYS B C 1
ATOM 2348 O O . LYS B 1 139 ? -13.516 -10.734 -12.633 1 96.19 139 LYS B O 1
ATOM 2353 N N . ALA B 1 140 ? -11.508 -10.172 -11.836 1 96.62 140 ALA B N 1
ATOM 2354 C CA . ALA B 1 140 ? -11.594 -11.125 -10.727 1 96.62 140 ALA B CA 1
ATOM 2355 C C . ALA B 1 140 ? -12.359 -10.531 -9.555 1 96.62 140 ALA B C 1
ATOM 2357 O O . ALA B 1 140 ? -12.484 -11.164 -8.5 1 96.62 140 ALA B O 1
ATOM 2358 N N . GLY B 1 141 ? -12.805 -9.273 -9.633 1 97.56 141 GLY B N 1
ATOM 2359 C CA . GLY B 1 141 ? -13.688 -8.703 -8.633 1 97.56 141 GLY B CA 1
ATOM 2360 C C . GLY B 1 141 ? -13 -7.656 -7.77 1 97.56 141 GLY B C 1
ATOM 2361 O O . GLY B 1 141 ? -13.633 -7.047 -6.906 1 97.56 141 GLY B O 1
ATOM 2362 N N . PHE B 1 142 ? -11.742 -7.414 -8.039 1 98.62 142 PHE B N 1
ATOM 2363 C CA . PHE B 1 142 ? -11.023 -6.41 -7.266 1 98.62 142 PHE B CA 1
ATOM 2364 C C . PHE B 1 142 ? -11.352 -5.008 -7.766 1 98.62 142 PHE B C 1
ATOM 2366 O O . PHE B 1 142 ? -11.656 -4.82 -8.945 1 98.62 142 PHE B O 1
ATOM 2373 N N . LYS B 1 143 ? -11.227 -4.062 -6.844 1 98.5 143 LYS B N 1
ATOM 2374 C CA . LYS B 1 143 ? -11.383 -2.643 -7.152 1 98.5 143 LYS B CA 1
ATOM 2375 C C . LYS B 1 143 ? -10.188 -1.836 -6.652 1 98.5 143 LYS B C 1
ATOM 2377 O O . LYS B 1 143 ? -9.641 -2.127 -5.59 1 98.5 143 LYS B O 1
ATOM 2382 N N . LYS B 1 144 ? -9.852 -0.855 -7.391 1 98.69 144 LYS B N 1
ATOM 2383 C CA . LYS B 1 144 ? -8.82 0.066 -6.93 1 98.69 144 LYS B CA 1
ATOM 2384 C C . LYS B 1 144 ? -9.203 0.709 -5.602 1 98.69 144 LYS B C 1
ATOM 2386 O O . LYS B 1 144 ? -10.367 1.075 -5.398 1 98.69 144 LYS B O 1
ATOM 2391 N N . HIS B 1 145 ? -8.227 0.806 -4.746 1 98.69 145 HIS B N 1
ATOM 2392 C CA . HIS B 1 145 ? -8.516 1.304 -3.404 1 98.69 145 HIS B CA 1
ATOM 2393 C C . HIS B 1 145 ? -7.59 2.459 -3.035 1 98.69 145 HIS B C 1
ATOM 2395 O O . HIS B 1 145 ? -8.023 3.609 -2.955 1 98.69 145 HIS B O 1
ATOM 2401 N N . LEU B 1 146 ? -6.328 2.203 -2.934 1 98.75 146 LEU B N 1
ATOM 2402 C CA . LEU B 1 146 ? -5.32 3.207 -2.613 1 98.75 146 LEU B CA 1
ATOM 2403 C C . LEU B 1 146 ? -4.242 3.26 -3.693 1 98.75 146 LEU B C 1
ATOM 2405 O O . LEU B 1 146 ? -3.863 2.225 -4.25 1 98.75 146 LEU B O 1
ATOM 2409 N N . ILE B 1 147 ? -3.75 4.398 -3.887 1 98.75 147 ILE B N 1
ATOM 2410 C CA . ILE B 1 147 ? -2.58 4.594 -4.738 1 98.75 147 ILE B CA 1
ATOM 2411 C C . ILE B 1 147 ? -1.379 4.984 -3.879 1 98.75 147 ILE B C 1
ATOM 2413 O O . ILE B 1 147 ? -1.436 5.965 -3.129 1 98.75 147 ILE B O 1
ATOM 2417 N N . ASN B 1 148 ? -0.381 4.156 -3.932 1 98.81 148 ASN B N 1
ATOM 2418 C CA . ASN B 1 148 ? 0.913 4.566 -3.396 1 98.81 148 ASN B CA 1
ATOM 2419 C C . ASN B 1 148 ? 1.658 5.477 -4.367 1 98.81 148 ASN B C 1
ATOM 2421 O O . ASN B 1 148 ? 1.808 5.148 -5.543 1 98.81 148 ASN B O 1
ATOM 2425 N N . MET B 1 149 ? 2.049 6.668 -3.893 1 98.88 149 MET B N 1
ATOM 2426 C CA . MET B 1 149 ? 2.82 7.609 -4.695 1 98.88 149 MET B CA 1
ATOM 2427 C C . MET B 1 149 ? 4.219 7.805 -4.117 1 98.88 149 MET B C 1
ATOM 2429 O O . MET B 1 149 ? 4.426 7.613 -2.916 1 98.88 149 MET B O 1
ATOM 2433 N N . ARG B 1 150 ? 5.133 8.141 -5.012 1 98.69 150 ARG B N 1
ATOM 2434 C CA . ARG B 1 150 ? 6.504 8.312 -4.551 1 98.69 150 ARG B CA 1
ATOM 2435 C C . ARG B 1 150 ? 7.184 9.469 -5.266 1 98.69 150 ARG B C 1
ATOM 2437 O O . ARG B 1 150 ? 6.754 9.875 -6.348 1 98.69 150 ARG B O 1
ATOM 2444 N N . THR B 1 151 ? 8.188 10.039 -4.629 1 98.31 151 THR B N 1
ATOM 2445 C CA . THR B 1 151 ? 9.07 11.023 -5.242 1 98.31 151 THR B CA 1
ATOM 2446 C C . THR B 1 151 ? 10.484 10.898 -4.688 1 98.31 151 THR B C 1
ATOM 2448 O O . THR B 1 151 ? 10.672 10.492 -3.541 1 98.31 151 THR B O 1
ATOM 2451 N N . GLY B 1 152 ? 11.445 11.117 -5.57 1 95.56 152 GLY B N 1
ATOM 2452 C CA . GLY B 1 152 ? 12.812 11.305 -5.109 1 95.56 152 GLY B CA 1
ATOM 2453 C C . GLY B 1 152 ? 13.086 12.703 -4.59 1 95.56 152 GLY B C 1
ATOM 2454 O O . GLY B 1 152 ? 12.352 13.641 -4.906 1 95.56 152 GLY B O 1
ATOM 2455 N N . LEU B 1 153 ? 14.055 12.781 -3.748 1 90.25 153 LEU B N 1
ATOM 2456 C CA . LEU B 1 153 ? 14.5 14.086 -3.273 1 90.25 153 LEU B CA 1
ATOM 2457 C C . LEU B 1 153 ? 15.758 14.539 -4.016 1 90.25 153 LEU B C 1
ATOM 2459 O O . LEU B 1 153 ? 16.578 13.711 -4.402 1 90.25 153 LEU B O 1
#

Secondary structure (DSSP, 8-state):
-PPPEEEE--GGGHHHHHHHHHHHHHHHGGG-TTB-SS---S--HHHHHH-SSEEEEEEEETTEEEEEEEEEEEEPPTTBSSSEEEEEEEEEE-GGGTTSSHHHHHHHHHHHHHHHTT--EEEEEEETT-HHHHHHHHHTT-EEEEEEEEEE-/-PPPEEEE--GGGHHHHHHHHHHHHHHHGGG-TTB-SS---S--HHHHHH-SSEEEEEEEETTEEEEEEEEEEEEPPTTBSSSEEEEEEEEEE-GGGTTSSHHHHHHHHHHHHHHHTT--EEEEEEETT-HHHHHHHHHTT-EEEEEEEEEE-

Solvent-accessible surface area (backbone atoms only — not comparable to full-atom values): 17048 Å² total; per-residue (Å²): 128,84,65,78,44,77,43,75,53,52,80,90,44,44,71,62,51,54,50,47,51,50,52,52,50,60,70,44,46,86,78,38,88,52,50,45,88,62,94,69,62,96,64,61,62,69,57,40,55,69,35,88,58,30,49,39,35,31,31,24,45,96,88,38,77,46,30,37,30,33,33,31,67,38,80,42,60,89,43,36,62,51,65,42,28,30,40,45,44,72,73,43,60,42,79,93,53,60,94,69,51,59,65,60,52,48,52,52,51,46,51,51,55,34,44,77,70,75,31,48,35,37,35,34,73,43,54,59,88,36,63,68,61,52,51,54,41,40,75,72,58,34,40,83,44,32,31,33,28,35,31,76,108,130,84,64,78,43,77,43,74,52,51,82,90,43,46,69,60,51,52,52,47,51,50,51,52,51,60,70,44,49,86,78,39,89,52,49,45,89,61,93,70,63,96,63,62,62,69,57,40,56,68,36,88,59,31,48,38,36,30,30,24,45,95,88,38,76,44,31,38,31,32,33,30,69,38,80,44,59,88,43,36,63,51,66,44,26,30,38,46,43,72,73,42,61,41,77,93,54,59,93,68,52,59,66,60,53,50,51,52,52,46,51,50,53,34,43,75,70,74,32,47,35,38,34,35,73,43,53,59,89,37,62,68,60,52,50,53,41,42,73,71,57,34,40,83,43,34,30,32,28,36,30,77,106

Radius of gyration: 21.54 Å; Cα contacts (8 Å, |Δi|>4): 541; chains: 2; bounding box: 40×71×47 Å

InterPro domains:
  IPR000182 GNAT domain [PF00583] (41-142)
  IPR000182 GNAT domain [PS51186] (4-153)
  IPR016181 Acyl-CoA N-acyltransferase [SSF55729] (1-144)
  IPR050832 Bacterial Acetyltransferase [PTHR43877] (1-145)

pLDDT: mean 97.21, std 4.49, range [52.66, 98.94]

Foldseek 3Di:
DFDKDKDFDDPVCVVVLVVLQQVVCVVCCVLDVPDDPDDDGPDPVNCQSVDPQKTKMFIDGPPHTFWIKMWGWAADDPVDPDRTAIEMDSTGGHPVCPPVCRSVVRVVVNCVVCVVVVHDHYDYDDRPPCVVVVVVVVVSPDDDDDDDDDDDD/DFDKDKDFDDPVCVVVLVVLQQVVCVVCCVLDVPDDPDDDGPDPVNCQSVDPQKTKMFIDGPPHTFWIKMWGWAADDPVDPDRTAIEMDSTGGHPVCPPVCRSVVRVVVNCVVCVVVVHDHYDYDDRPPCVVVVVVVVVSPDDDDDDDDDDDD

Nearest PDB structures (foldseek):
  1qsm-assembly1_D  TM=7.392E-01  e=4.893E-08  Saccharomyces cerevisiae
  8osp-assembly2_C  TM=7.868E-01  e=1.871E-07  Lactobacillus
  1tiq-assembly2_B  TM=7.680E-01  e=8.132E-07  Bacillus subtilis
  4e2a-assembly1_A  TM=7.332E-01  e=1.116E-05  Streptococcus mutans
  2i00-assembly2_C  TM=7.328E-01  e=1.436E-04  Enterococcus faecalis V583